Protein AF-A0A813DJD2-F1 (afdb_monomer_lite)

Organism: Polarella glacialis (NCBI:txid89957)

pLDDT: mean 85.57, std 18.19, range [40.5, 98.62]

Radius of gyration: 29.64 Å; chains: 1; bounding box: 72×68×75 Å

Sequence (249 aa):
MLRLSAMKIARQPGLRSLQPSVAGAMALRGLSTSASPMSQNVVRYPTLDEVRKMPTCFFELPSETLFLMAESGSYQACEERLIRDVMRVDGVEWPEANKVVHKMAAANDKMLGKTILPHKLGISTAVVSGIVSIPLIFHLPTVELFNRHFVTSDVPEPKDLETFWEIGAWSWNWMEPVLGTASFVLLTMQFTRNLMVSIDMQPWTSRMRSYRADQLAAKYPQYNRNILRDFVKTAPFAQRLGGTPEASS

Foldseek 3Di:
DDDDDPPPPPPPPDPPPPPPPPDDDDDPPDDPCPPDDPDPPDDDDDDPVNVVQDDPALLSDDLVVLVVVVVVVPPRSVLSVQLVVQCVPVVDDSVVSNVVSVVVVVVVVVVLVVVLVVLVVLLVCLQCCLVVLLCCQQPQVNVVVCCVPPPVDDDDDVVQNPHSVSSNVVSCVRPPHPVVSVVSSVVSVVSSVVSCVVSVPPPPVQVVLQVVLVVVCVVCVVDDSVVSSVCSNPDDPPVVVPPDPPPPD

Secondary structure (DSSP, 8-state):
---------------------S---------------------PPPPHHHHHTS--SGGGS-HHHHHHHHHTT-HHHHHHHHHHHHHHHH---HHHHHHHHHHHHHHHHHHHHHHHHHHHHHHHHHHHHHHHTTHHHH-HHHHHHHIIIII-PPPPPGGG-SSHHHHHHHHTTTSPPHHHHHHHHHHHHHHHHHHHHHTT---HHHHHHHHHHHHHHHH-TTS-HHHHHHHHHHS-SGGGTS-------

Structure (mmCIF, N/CA/C/O backbone):
data_AF-A0A813DJD2-F1
#
_entry.id   AF-A0A813DJD2-F1
#
loop_
_atom_site.group_PDB
_atom_site.id
_atom_site.type_symbol
_atom_site.label_atom_id
_atom_site.label_alt_id
_atom_site.label_comp_id
_atom_site.label_asym_id
_atom_site.label_entity_id
_atom_site.label_seq_id
_atom_site.pdbx_PDB_ins_code
_atom_site.Cartn_x
_atom_site.Cartn_y
_atom_site.Cartn_z
_atom_site.occupancy
_atom_site.B_iso_or_equiv
_atom_site.auth_seq_id
_atom_site.auth_comp_id
_atom_site.auth_asym_id
_atom_site.auth_atom_id
_atom_site.pdbx_PDB_model_num
ATOM 1 N N . MET A 1 1 ? -18.319 -30.583 -32.240 1.00 46.62 1 MET A N 1
ATOM 2 C CA . MET A 1 1 ? -19.173 -29.416 -31.921 1.00 46.62 1 MET A CA 1
ATOM 3 C C . MET A 1 1 ? -18.721 -28.818 -30.593 1.00 46.62 1 MET A C 1
ATOM 5 O O . MET A 1 1 ? -19.133 -29.288 -29.542 1.00 46.62 1 MET A O 1
ATOM 9 N N . LEU A 1 2 ? -17.813 -27.841 -30.635 1.00 42.06 2 LEU A N 1
ATOM 10 C CA . LEU A 1 2 ? -17.290 -27.139 -29.458 1.00 42.06 2 LEU A CA 1
ATOM 11 C C . LEU A 1 2 ? -18.199 -25.942 -29.149 1.00 42.06 2 LEU A C 1
ATOM 13 O O . LEU A 1 2 ? -18.267 -24.998 -29.933 1.00 42.06 2 LEU A O 1
ATOM 17 N N . ARG A 1 3 ? -18.928 -25.994 -28.028 1.00 47.50 3 ARG A N 1
ATOM 18 C CA . ARG A 1 3 ? -19.693 -24.851 -27.513 1.00 47.50 3 ARG A CA 1
ATOM 19 C C . ARG A 1 3 ? -18.719 -23.839 -26.910 1.00 47.50 3 ARG A C 1
ATOM 21 O O . ARG A 1 3 ? -18.225 -24.032 -25.803 1.00 47.50 3 ARG A O 1
ATOM 28 N N . LEU A 1 4 ? -18.465 -22.761 -27.647 1.00 45.41 4 LEU A N 1
ATOM 29 C CA . LEU A 1 4 ? -17.888 -21.522 -27.129 1.00 45.41 4 LEU A CA 1
ATOM 30 C C . LEU A 1 4 ? -18.829 -20.951 -26.057 1.00 45.41 4 LEU A C 1
ATOM 32 O O . LEU A 1 4 ? -19.855 -20.346 -26.363 1.00 45.41 4 LEU A O 1
ATOM 36 N N . SER A 1 5 ? -18.486 -21.181 -24.790 1.00 58.50 5 SER A N 1
ATOM 37 C CA . SER A 1 5 ? -19.101 -20.502 -23.652 1.00 58.50 5 SER A CA 1
ATOM 38 C C . SER A 1 5 ? -18.682 -19.036 -23.682 1.00 58.50 5 SER A C 1
ATOM 40 O O . SER A 1 5 ? -17.536 -18.696 -23.393 1.00 58.50 5 SER A O 1
ATOM 42 N N . ALA A 1 6 ? -19.622 -18.171 -24.058 1.00 54.19 6 ALA A N 1
ATOM 43 C CA . ALA A 1 6 ? -19.486 -16.727 -23.981 1.00 54.19 6 ALA A CA 1
ATOM 44 C C . ALA A 1 6 ? -19.322 -16.308 -22.511 1.00 54.19 6 ALA A C 1
ATOM 46 O O . ALA A 1 6 ? -20.290 -16.169 -21.761 1.00 54.19 6 ALA A O 1
ATOM 47 N N . MET A 1 7 ? -18.071 -16.132 -22.095 1.00 49.62 7 MET A N 1
ATOM 48 C CA . MET A 1 7 ? -17.706 -15.570 -20.806 1.00 49.62 7 MET A CA 1
ATOM 49 C C . MET A 1 7 ? -18.114 -14.092 -20.815 1.00 49.62 7 MET A C 1
ATOM 51 O O . MET A 1 7 ? -17.415 -13.233 -21.350 1.00 49.62 7 MET A O 1
ATOM 55 N N . LYS A 1 8 ? -19.305 -13.801 -20.276 1.00 49.34 8 LYS A N 1
ATOM 56 C CA . LYS A 1 8 ? -19.764 -12.440 -19.976 1.00 49.34 8 LYS A CA 1
ATOM 57 C C . LYS A 1 8 ? -18.753 -11.818 -19.013 1.00 49.34 8 LYS A C 1
ATOM 59 O O . LYS A 1 8 ? -18.795 -12.073 -17.812 1.00 49.34 8 LYS A O 1
ATOM 64 N N . ILE A 1 9 ? -17.844 -11.010 -19.551 1.00 47.28 9 ILE A N 1
ATOM 65 C CA . ILE A 1 9 ? -17.008 -10.100 -18.773 1.00 47.28 9 ILE A CA 1
ATOM 66 C C . ILE A 1 9 ? -17.974 -9.109 -18.125 1.00 47.28 9 ILE A C 1
ATOM 68 O O . ILE A 1 9 ? -18.441 -8.158 -18.755 1.00 47.28 9 ILE A O 1
ATOM 72 N N . ALA A 1 10 ? -18.343 -9.382 -16.876 1.00 45.53 10 ALA A N 1
ATOM 73 C CA . ALA A 1 10 ? -19.011 -8.415 -16.033 1.00 45.53 10 ALA A CA 1
ATOM 74 C C . ALA A 1 10 ? -18.061 -7.219 -15.911 1.00 45.53 10 ALA A C 1
ATOM 76 O O . ALA A 1 10 ? -17.024 -7.308 -15.256 1.00 45.53 10 ALA A O 1
ATOM 77 N N . ARG A 1 11 ? -18.389 -6.114 -16.593 1.00 43.28 11 ARG A N 1
ATOM 78 C CA . ARG A 1 11 ? -17.797 -4.807 -16.310 1.00 43.28 11 ARG A CA 1
ATOM 79 C C . ARG A 1 11 ? -17.993 -4.567 -14.820 1.00 43.28 11 ARG A C 1
ATOM 81 O O . ARG A 1 11 ? -19.113 -4.286 -14.400 1.00 43.28 11 ARG A O 1
ATOM 88 N N . GLN A 1 12 ? -16.929 -4.693 -14.032 1.00 40.75 12 GLN A N 1
ATOM 89 C CA . GLN A 1 12 ? -16.929 -4.113 -12.701 1.00 40.75 12 GLN A CA 1
ATOM 90 C C . GLN A 1 12 ? -17.146 -2.609 -12.900 1.00 40.75 12 GLN A C 1
ATOM 92 O O . GLN A 1 12 ? -16.344 -1.979 -13.599 1.00 40.75 12 GLN A O 1
ATOM 97 N N . PRO A 1 13 ? -18.252 -2.029 -12.399 1.00 48.16 13 PRO A N 1
ATOM 98 C CA . PRO A 1 13 ? -18.395 -0.586 -12.392 1.00 48.16 13 PRO A CA 1
ATOM 99 C C . PRO A 1 13 ? -17.189 -0.050 -11.633 1.00 48.16 13 PRO A C 1
ATOM 101 O O . PRO A 1 13 ? -16.921 -0.481 -10.512 1.00 48.16 13 PRO A O 1
ATOM 104 N N . GLY A 1 14 ? -16.413 0.801 -12.308 1.00 41.09 14 GLY A N 1
ATOM 105 C CA . GLY A 1 14 ? -15.183 1.344 -11.764 1.00 41.09 14 GLY A CA 1
ATOM 106 C C . GLY A 1 14 ? -15.409 1.806 -10.333 1.00 41.09 14 GLY A C 1
ATOM 107 O O . GLY A 1 14 ? -16.397 2.491 -10.053 1.00 41.09 14 GLY A O 1
ATOM 108 N N . LEU A 1 15 ? -14.483 1.414 -9.457 1.00 42.91 15 LEU A N 1
ATOM 109 C CA . LEU A 1 15 ? -14.208 2.068 -8.187 1.00 42.91 15 LEU A CA 1
ATOM 110 C C . LEU A 1 15 ? -13.960 3.549 -8.491 1.00 42.91 15 LEU A C 1
ATOM 112 O O . LEU A 1 15 ? -12.829 4.010 -8.628 1.00 42.91 15 LEU A O 1
ATOM 116 N N . ARG A 1 16 ? -15.053 4.299 -8.663 1.00 40.50 16 ARG A N 1
ATOM 117 C CA . ARG A 1 16 ? -15.077 5.733 -8.456 1.00 40.50 16 ARG A CA 1
ATOM 118 C C . ARG A 1 16 ? -14.509 5.883 -7.063 1.00 40.50 16 ARG A C 1
ATOM 120 O O . ARG A 1 16 ? -15.105 5.395 -6.106 1.00 40.50 16 ARG A O 1
ATOM 127 N N . SER A 1 17 ? -13.344 6.515 -6.977 1.00 46.12 17 SER A N 1
ATOM 128 C CA . SER A 1 17 ? -12.906 7.168 -5.757 1.00 46.12 17 SER A CA 1
ATOM 129 C C . SER A 1 17 ? -14.141 7.822 -5.152 1.00 46.12 17 SER A C 1
ATOM 131 O O . SER A 1 17 ? -14.707 8.733 -5.765 1.00 46.12 17 SER A O 1
ATOM 133 N N . LEU A 1 18 ? -14.609 7.285 -4.028 1.00 45.28 18 LEU A N 1
ATOM 134 C CA . LEU A 1 18 ? -15.674 7.869 -3.236 1.00 45.28 18 LEU A CA 1
ATOM 135 C C . LEU A 1 18 ? -15.121 9.191 -2.703 1.00 45.28 18 LEU A C 1
ATOM 137 O O . LEU A 1 18 ? -14.660 9.290 -1.573 1.00 45.28 18 LEU A O 1
ATOM 141 N N . GLN A 1 19 ? -15.128 10.220 -3.548 1.00 44.69 19 GLN A N 1
ATOM 142 C CA . GLN A 1 19 ? -15.446 11.534 -3.040 1.00 44.69 19 GLN A CA 1
ATOM 143 C C . GLN A 1 19 ? -16.849 11.385 -2.450 1.00 44.69 19 GLN A C 1
ATOM 145 O O . GLN A 1 19 ? -17.743 10.928 -3.173 1.00 44.69 19 GLN A O 1
ATOM 150 N N . PRO A 1 20 ? -17.056 11.675 -1.158 1.00 46.47 20 PRO A N 1
ATOM 151 C CA . PRO A 1 20 ? -18.396 11.704 -0.610 1.00 46.47 20 PRO A CA 1
ATOM 152 C C . PRO A 1 20 ? -19.167 12.790 -1.363 1.00 46.47 20 PRO A C 1
ATOM 154 O O . PRO A 1 20 ? -18.997 13.983 -1.129 1.00 46.47 20 PRO A O 1
ATOM 157 N N . SER A 1 21 ? -19.977 12.360 -2.332 1.00 42.62 21 SER A N 1
ATOM 158 C CA . SER A 1 21 ? -21.009 13.177 -2.947 1.00 42.62 21 SER A CA 1
ATOM 159 C C . SER A 1 21 ? -22.024 13.471 -1.858 1.00 42.62 21 SER A C 1
ATOM 161 O O . SER A 1 21 ? -22.845 12.632 -1.490 1.00 42.62 21 SER A O 1
ATOM 163 N N . VAL A 1 22 ? -21.917 14.678 -1.328 1.00 52.47 22 VAL A N 1
ATOM 164 C CA . VAL A 1 22 ? -22.829 15.293 -0.376 1.00 52.47 22 VAL A CA 1
ATOM 165 C C . VAL A 1 22 ? -24.159 15.562 -1.089 1.00 52.47 22 VAL A C 1
ATOM 167 O O . VAL A 1 22 ? -24.393 16.675 -1.531 1.00 52.47 22 VAL A O 1
ATOM 170 N N . ALA A 1 23 ? -24.999 14.545 -1.296 1.00 51.00 23 ALA A N 1
ATOM 171 C CA . ALA A 1 23 ? -26.406 14.710 -1.691 1.00 51.00 23 ALA A CA 1
ATOM 172 C C . ALA A 1 23 ? -27.113 13.347 -1.740 1.00 51.00 23 ALA A C 1
ATOM 174 O O . ALA A 1 23 ? -27.301 12.755 -2.799 1.00 51.00 23 ALA A O 1
ATOM 175 N N . GLY A 1 24 ? -27.504 12.841 -0.575 1.00 41.19 24 GLY A N 1
ATOM 176 C CA . GLY A 1 24 ? -28.358 11.666 -0.447 1.00 41.19 24 GLY A CA 1
ATOM 177 C C . GLY A 1 24 ? -29.326 11.893 0.697 1.00 41.19 24 GLY A C 1
ATOM 178 O O . GLY A 1 24 ? -29.050 11.511 1.827 1.00 41.19 24 GLY A O 1
ATOM 179 N N . ALA A 1 25 ? -30.425 12.584 0.402 1.00 51.56 25 ALA A N 1
ATOM 180 C CA . ALA A 1 25 ? -31.526 12.824 1.321 1.00 51.56 25 ALA A CA 1
ATOM 181 C C . ALA A 1 25 ? -32.166 11.486 1.729 1.00 51.56 25 ALA A C 1
ATOM 183 O O . ALA A 1 25 ? -33.052 10.977 1.045 1.00 51.56 25 ALA A O 1
ATOM 184 N N . MET A 1 26 ? -31.704 10.904 2.836 1.00 47.34 26 MET A N 1
ATOM 185 C CA . MET A 1 26 ? -32.426 9.848 3.535 1.00 47.34 26 MET A CA 1
ATOM 186 C C . MET A 1 26 ? -33.219 10.452 4.686 1.00 47.34 26 MET A C 1
ATOM 188 O O . MET A 1 26 ? -32.701 11.180 5.530 1.00 47.34 26 MET A O 1
ATOM 192 N N . ALA A 1 27 ? -34.515 10.161 4.655 1.00 48.38 27 ALA A N 1
ATOM 193 C CA . ALA A 1 27 ? -35.518 10.611 5.593 1.00 48.38 27 ALA A CA 1
ATOM 194 C C . ALA A 1 27 ? -35.160 10.206 7.033 1.00 48.38 27 ALA A C 1
ATOM 196 O O . ALA A 1 27 ? -35.333 9.055 7.434 1.00 48.38 27 ALA A O 1
ATOM 197 N N . LEU A 1 28 ? -34.705 11.188 7.813 1.00 47.09 28 LEU A N 1
ATOM 198 C CA . LEU A 1 28 ? -34.648 11.147 9.271 1.00 47.09 28 LEU A CA 1
ATOM 199 C C . LEU A 1 28 ? -36.075 11.040 9.813 1.00 47.09 28 LEU A C 1
ATOM 201 O O . LEU A 1 28 ? -36.782 12.029 10.015 1.00 47.09 28 LEU A O 1
ATOM 205 N N . ARG A 1 29 ? -36.521 9.804 10.012 1.00 48.81 29 ARG A N 1
ATOM 206 C CA . ARG A 1 29 ? -37.797 9.493 10.644 1.00 48.81 29 ARG A CA 1
ATOM 207 C C . ARG A 1 29 ? -37.628 9.640 12.159 1.00 48.81 29 ARG A C 1
ATOM 209 O O . ARG A 1 29 ? -37.151 8.730 12.821 1.00 48.81 29 ARG A O 1
ATOM 216 N N . GLY A 1 30 ? -38.043 10.792 12.685 1.00 43.84 30 GLY A N 1
ATOM 217 C CA . GLY A 1 30 ? -38.514 10.927 14.066 1.00 43.84 30 GLY A CA 1
ATOM 218 C C . GLY A 1 30 ? -37.460 11.093 15.162 1.00 43.84 30 GLY A C 1
ATOM 219 O O . GLY A 1 30 ? -37.533 10.399 16.170 1.00 43.84 30 GLY A O 1
ATOM 220 N N . LEU A 1 31 ? -36.546 12.058 15.033 1.00 53.28 31 LEU A N 1
ATOM 221 C CA . LEU A 1 31 ? -35.975 12.689 16.226 1.00 53.28 31 LEU A CA 1
ATOM 222 C C . LEU A 1 31 ? -36.917 13.815 16.647 1.00 53.28 31 LEU A C 1
ATOM 224 O O . LEU A 1 31 ? -37.119 14.780 15.913 1.00 53.28 31 LEU A O 1
ATOM 228 N N . SER A 1 32 ? -37.538 13.631 17.810 1.00 46.38 32 SER A N 1
ATOM 229 C CA . SER A 1 32 ? -38.393 14.608 18.474 1.00 46.38 32 SER A CA 1
ATOM 230 C C . SER A 1 32 ? -37.665 15.951 18.567 1.00 46.38 32 SER A C 1
ATOM 232 O O . SER A 1 32 ? -36.728 16.114 19.348 1.00 46.38 32 SER A O 1
ATOM 234 N N . THR A 1 33 ? -38.065 16.912 17.736 1.00 46.97 33 THR A N 1
ATOM 235 C CA . THR A 1 33 ? -37.605 18.296 17.810 1.00 46.97 33 THR A CA 1
ATOM 236 C C . THR A 1 33 ? -38.258 18.946 19.023 1.00 46.97 33 THR A C 1
ATOM 238 O O . THR A 1 33 ? -39.242 19.675 18.895 1.00 46.97 33 THR A O 1
ATOM 241 N N . SER A 1 34 ? -37.721 18.694 20.219 1.00 57.06 34 SER A N 1
ATOM 242 C CA . SER A 1 34 ? -37.865 19.669 21.293 1.00 57.06 34 SER A CA 1
ATOM 243 C C . SER A 1 34 ? -37.152 20.922 20.803 1.00 57.06 34 SER A C 1
ATOM 245 O O . SER A 1 34 ? -35.927 20.925 20.673 1.00 57.06 34 SER A O 1
ATOM 247 N N . ALA A 1 35 ? -37.921 21.943 20.433 1.00 51.66 35 ALA A N 1
ATOM 248 C CA . ALA A 1 35 ? -37.402 23.236 20.026 1.00 51.66 35 ALA A CA 1
ATOM 249 C C . ALA A 1 35 ? -36.640 23.853 21.208 1.00 51.66 35 ALA A C 1
ATOM 251 O O . ALA A 1 35 ? -37.210 24.570 22.028 1.00 51.66 35 ALA A O 1
ATOM 252 N N . SER A 1 36 ? -35.354 23.519 21.334 1.00 62.50 36 SER A N 1
ATOM 253 C CA . SER A 1 36 ? -34.463 24.210 22.251 1.00 62.50 36 SER A CA 1
ATOM 254 C C . SER A 1 36 ? -34.345 25.654 21.763 1.00 62.50 36 SER A C 1
ATOM 256 O O . SER A 1 36 ? -34.055 25.869 20.581 1.00 62.50 36 SER A O 1
ATOM 258 N N . PRO A 1 37 ? -34.600 26.644 22.635 1.00 66.75 37 PRO A N 1
ATOM 259 C CA . PRO A 1 37 ? -34.456 28.050 22.284 1.00 66.75 37 PRO A CA 1
ATOM 260 C C . PRO A 1 37 ? -33.040 28.281 21.760 1.00 66.75 37 PRO A C 1
ATOM 262 O O . PRO A 1 37 ? -32.100 27.676 22.276 1.00 66.75 37 PRO A O 1
ATOM 265 N N . MET A 1 38 ? -32.915 29.118 20.723 1.00 57.75 38 MET A N 1
ATOM 266 C CA . MET A 1 38 ? -31.659 29.477 20.059 1.00 57.75 38 MET A CA 1
ATOM 267 C C . MET A 1 38 ? -30.630 29.969 21.083 1.00 57.75 38 MET A C 1
ATOM 269 O O . MET A 1 38 ? -30.536 31.155 21.393 1.00 57.75 38 MET A O 1
ATOM 273 N N . SER A 1 39 ? -29.892 29.018 21.649 1.00 62.34 39 SER A N 1
ATOM 274 C CA . SER A 1 39 ? -28.795 29.251 22.565 1.00 62.34 39 SER A CA 1
ATOM 275 C C . SER A 1 39 ? -27.723 29.976 21.769 1.00 62.34 39 SER A C 1
ATOM 277 O O . SER A 1 39 ? -27.301 29.510 20.710 1.00 62.34 39 SER A O 1
ATOM 279 N N . GLN A 1 40 ? -27.350 31.162 22.246 1.00 67.06 40 GLN A N 1
ATOM 280 C CA . GLN A 1 40 ? -26.212 31.913 21.734 1.00 67.06 40 GLN A CA 1
ATOM 281 C C . GLN A 1 40 ? -25.027 30.950 21.578 1.00 67.06 40 GLN A C 1
ATOM 283 O O . GLN A 1 40 ? -24.778 30.153 22.480 1.00 67.06 40 GLN A O 1
ATOM 288 N N . ASN A 1 41 ? -24.331 31.009 20.436 1.00 76.25 41 ASN A N 1
ATOM 289 C CA . ASN A 1 41 ? -23.144 30.201 20.124 1.00 76.25 41 ASN A CA 1
ATOM 290 C C . ASN A 1 41 ? -21.990 30.533 21.093 1.00 76.25 41 ASN A C 1
ATOM 292 O O . ASN A 1 41 ? -21.000 31.161 20.725 1.00 76.25 41 ASN A O 1
ATOM 296 N N . VAL A 1 42 ? -22.123 30.149 22.360 1.00 85.12 42 VAL A N 1
ATOM 297 C CA . VAL A 1 42 ? -21.047 30.190 23.340 1.00 85.12 42 VAL A CA 1
ATOM 298 C C . VAL A 1 42 ? -20.169 28.983 23.048 1.00 85.12 42 VAL A C 1
ATOM 300 O O . VAL A 1 42 ? -20.613 27.839 23.145 1.00 85.12 42 VAL A O 1
ATOM 303 N N . VAL A 1 43 ? -18.921 29.241 22.660 1.00 89.44 43 VAL A N 1
ATOM 304 C CA . VAL A 1 43 ? -17.914 28.196 22.461 1.00 89.44 43 VAL A CA 1
ATOM 305 C C . VAL A 1 43 ? -17.719 27.468 23.791 1.00 89.44 43 VAL A C 1
ATOM 307 O O . VAL A 1 43 ? -17.141 28.013 24.730 1.00 89.44 43 VAL A O 1
ATOM 310 N N . ARG A 1 44 ? -18.233 26.240 23.888 1.00 89.50 44 ARG A N 1
ATOM 311 C CA . ARG A 1 44 ? -18.062 25.378 25.059 1.00 89.50 44 ARG A CA 1
ATOM 312 C C . ARG A 1 44 ? -16.856 24.475 24.844 1.00 89.50 44 ARG A C 1
ATOM 314 O O . ARG A 1 44 ? -16.845 23.662 23.923 1.00 89.50 44 ARG A O 1
ATOM 321 N N . TYR A 1 45 ? -15.869 24.592 25.723 1.00 94.12 45 TYR A N 1
ATOM 322 C CA . TYR A 1 45 ? -14.756 23.649 25.782 1.00 94.12 45 TYR A CA 1
ATOM 323 C C . TYR A 1 45 ? -15.160 22.398 26.583 1.00 94.12 45 TYR A C 1
ATOM 325 O O . TYR A 1 45 ? -15.919 22.529 27.550 1.00 94.12 45 TYR A O 1
ATOM 333 N N . PRO A 1 46 ? -14.675 21.197 26.211 1.00 95.69 46 PRO A N 1
ATOM 334 C CA . PRO A 1 46 ? -14.930 19.976 26.972 1.00 95.69 46 PRO A CA 1
ATOM 335 C C . PRO A 1 46 ? -14.423 20.089 28.413 1.00 95.69 46 PRO A C 1
ATOM 337 O O . PRO A 1 46 ? -13.313 20.570 28.652 1.00 95.69 46 PRO A O 1
ATOM 340 N N . THR A 1 47 ? -15.217 19.625 29.376 1.00 96.38 47 THR A N 1
ATOM 341 C CA . THR A 1 47 ? -14.801 19.592 30.789 1.00 96.38 47 THR A CA 1
ATOM 342 C C . THR A 1 47 ? -13.941 18.358 31.086 1.00 96.38 47 THR A C 1
ATOM 344 O O . THR A 1 47 ? -14.021 17.346 30.390 1.00 96.38 47 THR A O 1
ATOM 347 N N . LEU A 1 48 ? -13.112 18.395 32.139 1.00 96.75 48 LEU A N 1
ATOM 348 C CA . LEU A 1 48 ? -12.251 17.253 32.496 1.00 96.75 48 LEU A CA 1
ATOM 349 C C . LEU A 1 48 ? -13.049 15.979 32.811 1.00 96.75 48 LEU A C 1
ATOM 351 O O . LEU A 1 48 ? -12.604 14.879 32.486 1.00 96.75 48 LEU A O 1
ATOM 355 N N . ASP A 1 49 ? -14.229 16.119 33.409 1.00 96.94 49 ASP A N 1
ATOM 356 C CA . ASP A 1 49 ? -15.082 14.978 33.742 1.00 96.94 49 ASP A CA 1
ATOM 357 C C . ASP A 1 49 ? -15.747 14.364 32.504 1.00 96.94 49 ASP A C 1
ATOM 359 O O . ASP A 1 49 ? -15.943 13.150 32.458 1.00 96.94 49 ASP A O 1
ATOM 363 N N . GLU A 1 50 ? -16.043 15.167 31.478 1.00 95.06 50 GLU A N 1
ATOM 364 C CA . GLU A 1 50 ? -16.456 14.664 30.162 1.00 95.06 50 GLU A CA 1
ATOM 365 C C . GLU A 1 50 ? -15.308 13.910 29.486 1.00 95.06 50 GLU A C 1
ATOM 367 O O . GLU A 1 50 ? -15.503 12.797 29.003 1.00 95.06 50 GLU A O 1
ATOM 372 N N . VAL A 1 51 ? -14.095 14.475 29.513 1.00 95.44 51 VAL A N 1
ATOM 373 C CA . VAL A 1 51 ? -12.904 13.868 28.900 1.00 95.44 51 VAL A CA 1
ATOM 374 C C . VAL A 1 51 ? -12.568 12.519 29.529 1.00 95.44 51 VAL A C 1
ATOM 376 O O . VAL A 1 51 ? -12.241 11.578 28.813 1.00 95.44 51 VAL A O 1
ATOM 379 N N . ARG A 1 52 ? -12.708 12.385 30.851 1.00 94.75 52 ARG A N 1
ATOM 380 C CA . ARG A 1 52 ? -12.495 11.113 31.567 1.00 94.75 52 ARG A CA 1
ATOM 381 C C . ARG A 1 52 ? -13.489 10.019 31.187 1.00 94.75 52 ARG A C 1
ATOM 383 O O . ARG A 1 52 ? -13.170 8.847 31.343 1.00 94.75 52 ARG A O 1
ATOM 390 N N . LYS A 1 53 ? -14.682 10.392 30.723 1.00 95.38 53 LYS A N 1
ATOM 391 C CA . LYS A 1 53 ? -15.722 9.458 30.272 1.00 95.38 53 LYS A CA 1
ATOM 392 C C . LYS A 1 53 ? -15.618 9.138 28.783 1.00 95.38 53 LYS A C 1
ATOM 394 O O . LYS A 1 53 ? -16.405 8.329 28.297 1.00 95.38 53 LYS A O 1
ATOM 399 N N . MET A 1 54 ? -14.705 9.780 28.049 1.00 94.75 54 MET A N 1
ATOM 400 C CA . MET A 1 54 ? -14.569 9.517 26.624 1.00 94.75 54 MET A CA 1
ATOM 401 C C . MET A 1 54 ? -14.028 8.102 26.392 1.00 94.75 54 MET A C 1
ATOM 403 O O . MET A 1 54 ? -13.008 7.739 26.982 1.00 94.75 54 MET A O 1
ATOM 407 N N . PRO A 1 55 ? -14.681 7.318 25.519 1.00 96.00 55 PRO A N 1
ATOM 408 C CA . PRO A 1 55 ? -14.234 5.978 25.191 1.00 96.00 55 PRO A CA 1
ATOM 409 C C . PRO A 1 55 ? -12.873 6.050 24.502 1.00 96.00 55 PRO A C 1
ATOM 411 O O . PRO A 1 55 ? -12.655 6.841 23.581 1.00 96.00 55 PRO A O 1
ATOM 414 N N . THR A 1 56 ? -11.951 5.214 24.957 1.00 92.88 56 THR A N 1
ATOM 415 C CA . THR A 1 56 ? -10.591 5.118 24.412 1.00 92.88 56 THR A CA 1
ATOM 416 C C . THR A 1 56 ? -10.418 3.907 23.504 1.00 92.88 56 THR A C 1
ATOM 418 O O . THR A 1 56 ? -9.494 3.880 22.686 1.00 92.88 56 THR A O 1
ATOM 421 N N . CYS A 1 57 ? -11.314 2.924 23.629 1.00 94.12 57 CYS A N 1
ATOM 422 C CA . CYS A 1 57 ? -11.301 1.680 22.873 1.00 94.12 57 CYS A CA 1
ATOM 423 C C . CYS A 1 57 ? -12.654 1.410 22.198 1.00 94.12 57 CYS A C 1
ATOM 425 O O . CYS A 1 57 ? -13.704 1.833 22.674 1.00 94.12 57 CYS A O 1
ATOM 427 N N . PHE A 1 58 ? -12.640 0.649 21.099 1.00 95.75 58 PHE A N 1
ATOM 428 C CA . PHE A 1 58 ? -13.852 0.354 20.323 1.00 95.75 58 PHE A CA 1
ATOM 429 C C . PHE A 1 58 ? -14.881 -0.480 21.092 1.00 95.75 58 PHE A C 1
ATOM 431 O O . PHE A 1 58 ? -16.078 -0.255 20.934 1.00 95.75 58 PHE A O 1
ATOM 438 N N . PHE A 1 59 ? -14.442 -1.385 21.969 1.00 96.56 59 PHE A N 1
ATOM 439 C CA . PHE A 1 59 ? -15.352 -2.198 22.779 1.00 96.56 59 PHE A CA 1
ATOM 440 C C . PHE A 1 59 ? -16.157 -1.371 23.799 1.00 96.56 59 PHE A C 1
ATOM 442 O O . PHE A 1 59 ? -17.221 -1.811 24.226 1.00 96.56 59 PHE A O 1
ATOM 449 N N . GLU A 1 60 ? -15.705 -0.160 24.149 1.00 96.75 60 GLU A N 1
ATOM 450 C CA . GLU A 1 60 ? -16.403 0.765 25.059 1.00 96.75 60 GLU A CA 1
ATOM 451 C C . GLU A 1 60 ? -17.511 1.560 24.345 1.00 96.75 60 GLU A C 1
ATOM 453 O O . GLU A 1 60 ? -18.363 2.168 24.993 1.00 96.75 60 GLU A O 1
ATOM 458 N N . LEU A 1 61 ? -17.512 1.578 23.006 1.00 97.06 61 LEU A N 1
ATOM 459 C CA . LEU A 1 61 ? -18.456 2.371 22.223 1.00 97.06 61 LEU A CA 1
ATOM 460 C C . LEU A 1 61 ? -19.866 1.752 22.229 1.00 97.06 61 LEU A C 1
ATOM 462 O O . LEU A 1 61 ? -20.021 0.525 22.148 1.00 97.06 61 LEU A O 1
ATOM 466 N N . PRO A 1 62 ? -20.929 2.576 22.246 1.00 97.38 62 PRO A N 1
ATOM 467 C CA . PRO A 1 62 ? -22.285 2.078 22.069 1.00 97.38 62 PRO A CA 1
ATOM 468 C C . PRO A 1 62 ? -22.473 1.536 20.644 1.00 97.38 62 PRO A C 1
ATOM 470 O O . PRO A 1 62 ? -21.814 1.969 19.694 1.00 97.38 62 PRO A O 1
ATOM 473 N N . SER A 1 63 ? -23.392 0.581 20.485 1.00 96.94 63 SER A N 1
ATOM 474 C CA . SER A 1 63 ? -23.610 -0.119 19.209 1.00 96.94 63 SER A CA 1
ATOM 475 C C . SER A 1 63 ? -23.987 0.816 18.055 1.00 96.94 63 SER A C 1
ATOM 477 O O . SER A 1 63 ? -23.584 0.567 16.923 1.00 96.94 63 SER A O 1
ATOM 479 N N . GLU A 1 64 ? -24.708 1.904 18.337 1.00 97.06 64 GLU A N 1
ATOM 480 C CA . GLU A 1 64 ? -25.066 2.920 17.341 1.00 97.06 64 GLU A CA 1
ATOM 481 C C . GLU A 1 64 ? -23.826 3.639 16.788 1.00 97.06 64 GLU A C 1
ATOM 483 O O . GLU A 1 64 ? -23.633 3.704 15.576 1.00 97.06 64 GLU A O 1
ATOM 488 N N . THR A 1 65 ? -22.916 4.090 17.656 1.00 96.69 65 THR A N 1
ATOM 489 C CA . THR A 1 65 ? -21.670 4.741 17.222 1.00 96.69 65 THR A CA 1
ATOM 490 C C . THR A 1 65 ? -20.778 3.785 16.436 1.00 96.69 65 THR A C 1
ATOM 492 O O . THR A 1 65 ? -20.220 4.172 15.411 1.00 96.69 65 THR A O 1
ATOM 495 N N . LEU A 1 66 ? -20.668 2.523 16.863 1.00 97.31 66 LEU A N 1
ATOM 496 C CA . LEU A 1 66 ? -19.927 1.509 16.106 1.00 97.31 66 LEU A CA 1
ATOM 497 C C . LEU A 1 66 ? -20.526 1.262 14.725 1.00 97.31 66 LEU A C 1
ATOM 499 O O . LEU A 1 66 ? -19.785 1.066 13.766 1.00 97.31 66 LEU A O 1
ATOM 503 N N . PHE A 1 67 ? -21.854 1.268 14.615 1.00 97.56 67 PHE A N 1
ATOM 504 C CA . PHE A 1 67 ? -22.537 1.142 13.336 1.00 97.56 67 PHE A CA 1
ATOM 505 C C . PHE A 1 67 ? -22.162 2.296 12.401 1.00 97.56 67 PHE A C 1
ATOM 507 O O . PHE A 1 67 ? -21.682 2.033 11.300 1.00 97.56 67 PHE A O 1
ATOM 514 N N . LEU A 1 68 ? -22.254 3.541 12.875 1.00 96.88 68 LEU A N 1
ATOM 515 C CA . LEU A 1 68 ? -21.876 4.734 12.108 1.00 96.88 68 LEU A CA 1
ATOM 516 C C . LEU A 1 68 ? -20.390 4.732 11.705 1.00 96.88 68 LEU A C 1
ATOM 518 O O . LEU A 1 68 ? -20.044 5.073 10.576 1.00 96.88 68 LEU A O 1
ATOM 522 N N . MET A 1 69 ? -19.491 4.317 12.603 1.00 95.94 69 MET A N 1
ATOM 523 C CA . MET A 1 69 ? -18.056 4.210 12.300 1.00 95.94 69 MET A CA 1
ATOM 524 C C . MET A 1 69 ? -17.735 3.071 11.324 1.00 95.94 69 MET A C 1
ATOM 526 O O . MET A 1 69 ? -16.803 3.171 10.530 1.00 95.94 69 MET A O 1
ATOM 530 N N . ALA A 1 70 ? -18.486 1.976 11.377 1.00 96.44 70 ALA A N 1
ATOM 531 C CA . ALA A 1 70 ? -18.360 0.894 10.411 1.00 96.44 70 ALA A CA 1
ATOM 532 C C . ALA A 1 70 ? -18.871 1.328 9.027 1.00 96.44 70 ALA A C 1
ATOM 534 O O . ALA A 1 70 ? -18.233 1.021 8.023 1.00 96.44 70 ALA A O 1
ATOM 535 N N . GLU A 1 71 ? -19.963 2.100 8.963 1.00 96.00 71 GLU A N 1
ATOM 536 C CA . GLU A 1 71 ? -20.447 2.704 7.712 1.00 96.00 71 GLU A CA 1
ATOM 537 C C . GLU A 1 71 ? -19.445 3.695 7.108 1.00 96.00 71 GLU A C 1
ATOM 539 O O . GLU A 1 71 ? -19.328 3.777 5.887 1.00 96.00 71 GLU A O 1
ATOM 544 N N . SER A 1 72 ? -18.662 4.396 7.935 1.00 95.31 72 SER A N 1
ATOM 545 C CA . SER A 1 72 ? -17.569 5.254 7.458 1.00 95.31 72 SER A CA 1
ATOM 546 C C . SER A 1 72 ? -16.302 4.489 7.047 1.00 95.31 72 SER A C 1
ATOM 548 O O . SER A 1 72 ? -15.330 5.104 6.605 1.00 95.31 72 SER A O 1
ATOM 550 N N . GLY A 1 73 ? -16.307 3.155 7.143 1.00 93.38 73 GLY A N 1
ATOM 551 C CA . GLY A 1 73 ? -15.214 2.289 6.701 1.00 93.38 73 GLY A CA 1
ATOM 552 C C . GLY A 1 73 ? -14.125 2.040 7.746 1.00 93.38 73 GLY A C 1
ATOM 553 O O . GLY A 1 73 ? -13.038 1.581 7.391 1.00 93.38 73 GLY A O 1
ATOM 554 N N . SER A 1 74 ? -14.372 2.319 9.031 1.00 94.44 74 SER A N 1
ATOM 555 C CA . SER A 1 74 ? -13.417 1.980 10.092 1.00 94.44 74 SER A CA 1
ATOM 556 C C . SER A 1 74 ? -13.348 0.466 10.308 1.00 94.44 74 SER A C 1
ATOM 558 O O . SER A 1 74 ? -14.266 -0.139 10.865 1.00 94.44 74 SER A O 1
ATOM 560 N N . TYR A 1 75 ? -12.226 -0.144 9.916 1.00 95.00 75 TYR A N 1
ATOM 561 C CA . TYR A 1 75 ? -11.992 -1.585 10.068 1.00 95.00 75 TYR A CA 1
ATOM 562 C C . TYR A 1 75 ? -12.166 -2.062 11.519 1.00 95.00 75 TYR A C 1
ATOM 564 O O . TYR A 1 75 ? -12.819 -3.072 11.755 1.00 95.00 75 TYR A O 1
ATOM 572 N N . GLN A 1 76 ? -11.653 -1.304 12.493 1.00 95.88 76 GLN A N 1
ATOM 573 C CA . GLN A 1 76 ? -11.738 -1.659 13.916 1.00 95.88 76 GLN A CA 1
ATOM 574 C C . GLN A 1 76 ? -13.182 -1.647 14.438 1.00 95.88 76 GLN A C 1
ATOM 576 O O . GLN A 1 76 ? -13.546 -2.468 15.276 1.00 95.88 76 GLN A O 1
ATOM 581 N N . ALA A 1 77 ? -14.033 -0.761 13.910 1.00 96.94 77 ALA A N 1
ATOM 582 C CA . ALA A 1 77 ? -15.454 -0.759 14.245 1.00 96.94 77 ALA A CA 1
ATOM 583 C C . ALA A 1 77 ? -16.189 -1.951 13.612 1.00 96.94 77 ALA A C 1
ATOM 585 O O . ALA A 1 77 ? -17.039 -2.561 14.260 1.00 96.94 77 ALA A O 1
ATOM 586 N N . CYS A 1 78 ? -15.854 -2.312 12.367 1.00 97.56 78 CYS A N 1
ATOM 587 C CA . CYS A 1 78 ? -16.381 -3.515 11.716 1.00 97.56 78 CYS A CA 1
ATOM 588 C C . CYS A 1 78 ? -15.983 -4.794 12.468 1.00 97.56 78 CYS A C 1
ATOM 590 O O . CYS A 1 78 ? -16.824 -5.669 12.662 1.00 97.56 78 CYS A O 1
ATOM 592 N N . GLU A 1 79 ? -14.729 -4.881 12.914 1.00 97.88 79 GLU A N 1
ATOM 593 C CA . GLU A 1 79 ? -14.208 -5.996 13.708 1.00 97.88 79 GLU A CA 1
ATOM 594 C C . GLU A 1 79 ? -14.955 -6.127 15.041 1.00 97.88 79 GLU A C 1
ATOM 596 O O . GLU A 1 79 ? -15.499 -7.190 15.327 1.00 97.88 79 GLU A O 1
ATOM 601 N N . GLU A 1 80 ? -15.098 -5.043 15.809 1.00 98.38 80 GLU A N 1
ATOM 602 C CA . GLU A 1 80 ? -15.848 -5.063 17.075 1.00 98.38 80 GLU A CA 1
ATOM 603 C C . GLU A 1 80 ? -17.330 -5.422 16.874 1.00 98.38 80 GLU A C 1
ATOM 605 O O . GLU A 1 80 ? -17.908 -6.175 17.658 1.00 98.38 80 GLU A O 1
ATOM 610 N N . ARG A 1 81 ? -17.964 -4.949 15.792 1.00 98.19 81 ARG A N 1
ATOM 611 C CA . ARG A 1 81 ? -19.332 -5.369 15.446 1.00 98.19 81 ARG A CA 1
ATOM 612 C C . ARG A 1 81 ? -19.423 -6.869 15.180 1.00 98.19 81 ARG A C 1
ATOM 614 O O . ARG A 1 81 ? -20.389 -7.487 15.620 1.00 98.19 81 ARG A O 1
ATOM 621 N N . LEU A 1 82 ? -18.441 -7.442 14.483 1.00 98.38 82 LEU A N 1
ATOM 622 C CA . LEU A 1 82 ? -18.374 -8.882 14.239 1.00 98.38 82 LEU A CA 1
ATOM 623 C C . LEU A 1 82 ? -18.171 -9.655 15.549 1.00 98.38 82 LEU A C 1
ATOM 625 O O . LEU A 1 82 ? -18.829 -10.669 15.754 1.00 98.38 82 LEU A O 1
ATOM 629 N N . ILE A 1 83 ? -17.341 -9.148 16.467 1.00 98.62 83 ILE A N 1
ATOM 630 C CA . ILE A 1 83 ? -17.162 -9.737 17.805 1.00 98.62 83 ILE A CA 1
ATOM 631 C C . ILE A 1 83 ? -18.499 -9.773 18.555 1.00 98.62 83 ILE A C 1
ATOM 633 O O . ILE A 1 83 ? -18.889 -10.825 19.059 1.00 98.62 83 ILE A O 1
ATOM 637 N N . ARG A 1 84 ? -19.246 -8.662 18.583 1.00 98.44 84 ARG A N 1
ATOM 638 C CA . ARG A 1 84 ? -20.567 -8.601 19.238 1.00 98.44 84 ARG A CA 1
ATOM 639 C C . ARG A 1 84 ? -21.595 -9.529 18.596 1.00 98.44 84 ARG A C 1
ATOM 641 O O . ARG A 1 84 ? -22.447 -10.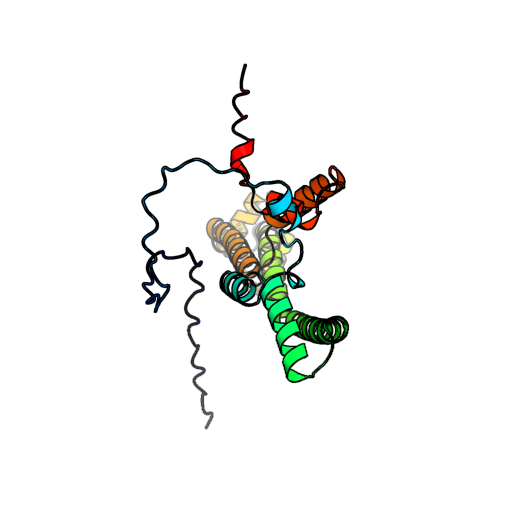066 19.301 1.00 98.44 84 ARG A O 1
ATOM 648 N N . ASP A 1 85 ? -21.523 -9.731 17.282 1.00 98.50 85 ASP A N 1
ATOM 649 C CA . ASP A 1 85 ? -22.395 -10.682 16.596 1.00 98.50 85 ASP A CA 1
ATOM 650 C C . ASP A 1 85 ? -22.069 -12.133 16.976 1.00 98.50 85 ASP A C 1
ATOM 652 O O . ASP A 1 85 ? -22.979 -12.891 17.298 1.00 98.50 85 ASP A O 1
ATOM 656 N N . VAL A 1 86 ? -20.783 -12.488 17.063 1.00 98.56 86 VAL A N 1
ATOM 657 C CA . VAL A 1 86 ? -20.333 -13.794 17.576 1.00 98.56 86 VAL A CA 1
ATOM 658 C C . VAL A 1 86 ? -20.799 -14.007 19.018 1.00 98.56 86 VAL A C 1
ATOM 660 O O . VAL A 1 86 ? -21.360 -15.053 19.320 1.00 98.56 86 VAL A O 1
ATOM 663 N N . MET A 1 87 ? -20.667 -13.009 19.902 1.00 98.50 87 MET A N 1
ATOM 664 C CA . MET A 1 87 ? -21.189 -13.096 21.278 1.00 98.50 87 MET A CA 1
ATOM 665 C C . MET A 1 87 ? -22.700 -13.367 21.304 1.00 98.50 87 MET A C 1
ATOM 667 O O . MET A 1 87 ? -23.172 -14.175 22.100 1.00 98.50 87 MET A O 1
ATOM 671 N N . ARG A 1 88 ? -23.468 -12.703 20.430 1.00 98.44 88 ARG A N 1
ATOM 672 C CA . ARG A 1 88 ? -24.927 -12.860 20.326 1.00 98.44 88 ARG A CA 1
ATOM 673 C C . ARG A 1 88 ? -25.333 -14.242 19.813 1.00 98.44 88 ARG A C 1
ATOM 675 O O . ARG A 1 88 ? -26.326 -14.781 20.290 1.00 98.44 88 ARG A O 1
ATOM 682 N N . VAL A 1 89 ? -24.621 -14.765 18.816 1.00 98.62 89 VAL A N 1
ATOM 683 C CA . VAL A 1 89 ? -24.942 -16.042 18.160 1.00 98.62 89 VAL A CA 1
ATOM 684 C C . VAL A 1 89 ? -24.462 -17.233 18.990 1.00 98.62 89 VAL A C 1
ATOM 686 O O . VAL A 1 89 ? -25.227 -18.174 19.182 1.00 98.62 89 VAL A O 1
ATOM 689 N N . ASP A 1 90 ? -23.242 -17.168 19.523 1.00 98.38 90 ASP A N 1
ATOM 690 C CA . ASP A 1 90 ? -22.597 -18.288 20.217 1.00 98.38 90 ASP A CA 1
ATOM 691 C C . ASP A 1 90 ? -22.801 -18.247 21.742 1.00 98.38 90 ASP A C 1
ATOM 693 O O . ASP A 1 90 ? -22.534 -19.232 22.427 1.00 98.38 90 ASP A O 1
ATOM 697 N N . GLY A 1 91 ? -23.276 -17.124 22.296 1.00 98.12 91 GLY A N 1
ATOM 698 C CA . GLY A 1 91 ? -23.523 -16.972 23.734 1.00 98.12 91 GLY A CA 1
ATOM 699 C C . GLY A 1 91 ? -22.251 -16.947 24.589 1.00 98.12 91 GLY A C 1
ATOM 700 O O . GLY A 1 91 ? -22.294 -17.331 25.756 1.00 98.12 91 GLY A O 1
ATOM 701 N N . VAL A 1 92 ? -21.123 -16.526 24.013 1.00 98.62 92 VAL A N 1
ATOM 702 C CA . VAL A 1 92 ? -19.803 -16.501 24.667 1.00 98.62 92 VAL A CA 1
ATOM 703 C C . VAL A 1 92 ? -19.402 -15.095 25.118 1.00 98.62 92 VAL A C 1
ATOM 705 O O . VAL A 1 92 ? -19.884 -14.089 24.591 1.00 98.62 92 VAL A O 1
ATOM 708 N N . GLU A 1 93 ? -18.478 -15.009 26.077 1.00 98.31 93 GLU A N 1
ATOM 709 C CA . GLU A 1 93 ? -17.926 -13.726 26.518 1.00 98.31 93 GLU A CA 1
ATOM 710 C C . GLU A 1 93 ? -16.995 -13.097 25.467 1.00 98.31 93 GLU A C 1
ATOM 712 O O . GLU A 1 93 ? -16.417 -13.771 24.607 1.00 98.31 93 GLU A O 1
ATOM 717 N N . TRP A 1 94 ? -16.796 -11.780 25.575 1.00 97.88 94 TRP A N 1
ATOM 718 C CA . TRP A 1 94 ? -15.984 -10.999 24.636 1.00 97.88 94 TRP A CA 1
ATOM 719 C C . TRP A 1 94 ? -14.576 -11.583 24.389 1.00 97.88 94 TRP A C 1
ATOM 721 O O . TRP A 1 94 ? -14.188 -11.693 23.223 1.00 97.88 94 TRP A O 1
ATOM 731 N N . PRO A 1 95 ? -13.801 -12.031 25.407 1.00 98.25 95 PRO A N 1
ATOM 732 C CA . PRO A 1 95 ? -12.461 -12.578 25.169 1.00 98.25 95 PRO A CA 1
ATOM 733 C C . PRO A 1 95 ? -12.460 -13.853 24.317 1.00 98.25 95 PRO A C 1
ATOM 735 O O . PRO A 1 95 ? -11.485 -14.127 23.613 1.00 98.25 95 PRO A O 1
ATOM 738 N N . GLU A 1 96 ? -13.525 -14.650 24.380 1.00 98.38 96 GLU A N 1
ATOM 739 C CA . GLU A 1 96 ? -13.678 -15.871 23.590 1.00 98.38 96 GLU A CA 1
ATOM 740 C C . GLU A 1 96 ? -14.146 -15.552 22.171 1.00 98.38 96 GLU A C 1
ATOM 742 O O . GLU A 1 96 ? -13.535 -16.031 21.211 1.00 98.38 96 GLU A O 1
ATOM 747 N N . ALA A 1 97 ? -15.133 -14.663 22.029 1.00 98.44 97 ALA A N 1
ATOM 748 C CA . ALA A 1 97 ? -15.578 -14.155 20.733 1.00 98.44 97 ALA A CA 1
ATOM 749 C C . ALA A 1 97 ? -14.426 -13.505 19.948 1.00 98.44 97 ALA A C 1
ATOM 751 O O . ALA A 1 97 ? -14.235 -13.793 18.766 1.00 98.44 97 ALA A O 1
ATOM 752 N N . ASN A 1 98 ? -13.579 -12.712 20.611 1.00 98.12 98 ASN A N 1
ATOM 753 C CA . ASN A 1 98 ? -12.413 -12.095 19.982 1.00 98.12 98 ASN A CA 1
ATOM 754 C C . ASN A 1 98 ? -11.415 -13.142 19.444 1.00 98.12 98 ASN A C 1
ATOM 756 O O . ASN A 1 98 ? -10.871 -12.997 18.349 1.00 98.12 98 ASN A O 1
ATOM 760 N N . LYS A 1 99 ? -11.210 -14.262 20.156 1.00 98.38 99 LYS A N 1
ATOM 761 C CA . LYS A 1 99 ? -10.383 -15.375 19.647 1.00 98.38 99 LYS A CA 1
ATOM 762 C C . LYS A 1 99 ? -10.991 -16.003 18.392 1.00 98.38 99 LYS A C 1
ATOM 764 O O . LYS A 1 99 ? -10.243 -16.398 17.498 1.00 98.38 99 LYS A O 1
ATOM 769 N N . VAL A 1 100 ? -12.317 -16.124 18.318 1.00 98.50 100 VAL A N 1
ATOM 770 C CA . VAL A 1 100 ? -13.020 -16.639 17.132 1.00 98.50 100 VAL A CA 1
ATOM 771 C C . VAL A 1 100 ? -12.842 -15.686 15.949 1.00 98.50 100 VAL A C 1
ATOM 773 O O . VAL A 1 100 ? -12.429 -16.129 14.877 1.00 98.50 100 VAL A O 1
ATOM 776 N N . VAL A 1 101 ? -13.037 -14.381 16.150 1.00 98.19 101 VAL A N 1
ATOM 777 C CA . VAL A 1 101 ? -12.830 -13.364 15.106 1.00 98.19 101 VAL A CA 1
ATOM 778 C C . VAL A 1 101 ? -11.377 -13.329 14.629 1.00 98.19 101 VAL A C 1
ATOM 780 O O . VAL A 1 101 ? -11.132 -13.330 13.424 1.00 98.19 101 VAL A O 1
ATOM 783 N N . H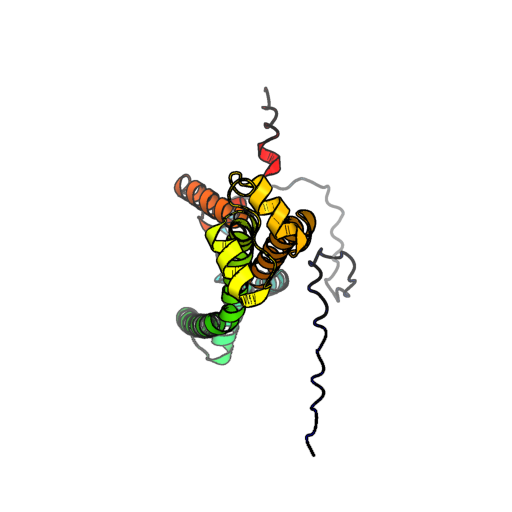IS A 1 102 ? -10.392 -13.444 15.524 1.00 98.00 102 HIS A N 1
ATOM 784 C CA . HIS A 1 102 ? -8.988 -13.579 15.123 1.00 98.00 102 HIS A CA 1
ATOM 785 C C . HIS A 1 102 ? -8.714 -14.840 14.290 1.00 98.00 102 HIS A C 1
ATOM 787 O O . HIS A 1 102 ? -7.919 -14.793 13.349 1.00 98.00 102 HIS A O 1
ATOM 793 N N . LYS A 1 103 ? -9.377 -15.969 14.579 1.00 98.19 103 LYS A N 1
ATOM 794 C CA . LYS A 1 103 ? -9.285 -17.172 13.730 1.00 98.19 103 LYS A CA 1
ATOM 795 C C . LYS A 1 103 ? -9.890 -16.92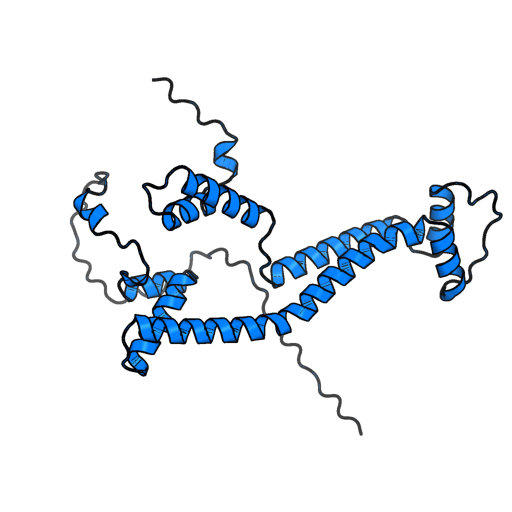8 12.344 1.00 98.19 103 LYS A C 1
ATOM 797 O O . LYS A 1 103 ? -9.308 -17.380 11.358 1.00 98.19 103 LYS A O 1
ATOM 802 N N . MET A 1 104 ? -11.012 -16.207 12.258 1.00 98.12 104 MET A N 1
ATOM 803 C CA . MET A 1 104 ? -11.625 -15.810 10.983 1.00 98.12 104 MET A CA 1
ATOM 804 C C . MET A 1 104 ? -10.701 -14.882 10.182 1.00 98.12 104 MET A C 1
ATOM 806 O O . MET A 1 104 ? -10.471 -15.131 8.999 1.00 98.12 104 MET A O 1
ATOM 810 N N . ALA A 1 105 ? -10.102 -13.879 10.830 1.00 96.50 105 ALA A N 1
ATOM 811 C CA . ALA A 1 105 ? -9.126 -12.982 10.215 1.00 96.50 105 ALA A CA 1
ATOM 812 C C . ALA A 1 105 ? -7.907 -13.755 9.680 1.00 96.50 105 ALA A C 1
ATOM 814 O O . ALA A 1 105 ? -7.553 -13.627 8.510 1.00 96.50 105 ALA A O 1
ATOM 815 N N . ALA A 1 106 ? -7.339 -14.664 10.479 1.00 96.62 106 ALA A N 1
ATOM 816 C CA . ALA A 1 106 ? -6.220 -15.504 10.050 1.00 96.62 106 ALA A CA 1
ATOM 817 C C . ALA A 1 106 ? -6.580 -16.442 8.879 1.00 96.62 106 ALA A C 1
ATOM 819 O O . ALA A 1 106 ? -5.728 -16.762 8.047 1.00 96.62 106 ALA A O 1
ATOM 820 N N . ALA A 1 107 ? -7.828 -16.913 8.801 1.00 97.00 107 ALA A N 1
ATOM 821 C CA . ALA A 1 107 ? -8.312 -17.688 7.660 1.00 97.00 107 ALA A CA 1
ATOM 822 C C . ALA A 1 107 ? -8.451 -16.818 6.397 1.00 97.00 107 ALA A C 1
ATOM 824 O O . ALA A 1 107 ? -8.044 -17.253 5.317 1.00 97.00 107 ALA A O 1
ATOM 825 N N . ASN A 1 108 ? -8.949 -15.587 6.537 1.00 95.62 108 ASN A N 1
ATOM 826 C CA . ASN A 1 108 ? -9.038 -14.611 5.452 1.00 95.62 108 ASN A CA 1
ATOM 827 C C . ASN A 1 108 ? -7.648 -14.247 4.895 1.00 95.62 108 ASN A C 1
ATOM 829 O O . ASN A 1 108 ? -7.440 -14.281 3.682 1.00 95.62 108 ASN A O 1
ATOM 833 N N . ASP A 1 109 ? -6.656 -14.027 5.761 1.00 93.69 109 ASP A N 1
ATOM 834 C CA . ASP A 1 109 ? -5.277 -13.714 5.355 1.00 93.69 109 ASP A CA 1
ATOM 835 C C . ASP A 1 109 ? -4.641 -14.822 4.502 1.00 93.69 109 ASP A C 1
ATOM 837 O O . ASP A 1 109 ? -3.935 -14.559 3.522 1.00 93.69 109 ASP A O 1
ATOM 841 N N . LYS A 1 110 ? -4.941 -16.089 4.814 1.00 93.62 110 LYS A N 1
ATOM 842 C CA . LYS A 1 110 ? -4.493 -17.233 4.003 1.00 93.62 110 LYS A CA 1
ATOM 843 C C . LYS A 1 110 ? -5.117 -17.234 2.607 1.00 93.62 110 LYS A C 1
ATOM 845 O O . LYS A 1 110 ? -4.466 -17.670 1.655 1.00 93.62 110 LYS A O 1
ATOM 850 N N . MET A 1 111 ? -6.355 -16.759 2.470 1.00 92.12 111 MET A N 1
ATOM 851 C CA . MET A 1 111 ? -7.017 -16.623 1.169 1.00 92.12 111 MET A CA 1
ATOM 852 C C . MET A 1 111 ? -6.435 -15.455 0.366 1.00 92.12 111 MET A C 1
ATOM 854 O O . MET A 1 111 ? -6.185 -15.610 -0.832 1.00 92.12 111 MET A O 1
ATOM 858 N N . LEU A 1 112 ? -6.120 -14.333 1.023 1.00 90.62 112 LEU A N 1
ATOM 859 C CA . LEU A 1 112 ? -5.515 -13.159 0.384 1.00 90.62 112 LEU A CA 1
ATOM 860 C C . LEU A 1 112 ? -4.198 -13.492 -0.321 1.00 90.62 112 LEU A C 1
ATOM 862 O O . LEU A 1 112 ? -3.975 -13.040 -1.443 1.00 90.62 112 LEU A O 1
ATOM 866 N N . GLY A 1 113 ? -3.346 -14.329 0.278 1.00 89.56 113 GLY A N 1
ATOM 867 C CA . GLY A 1 113 ? -2.061 -14.707 -0.320 1.00 89.56 113 GLY A CA 1
ATOM 868 C C . GLY A 1 113 ? -2.191 -15.310 -1.724 1.00 89.56 113 GLY A C 1
ATOM 869 O O . GLY A 1 113 ? -1.426 -14.955 -2.622 1.00 89.56 113 GLY A O 1
ATOM 870 N N . LYS A 1 114 ? -3.195 -16.170 -1.939 1.00 92.69 114 LYS A N 1
ATOM 871 C CA . LYS A 1 114 ? -3.455 -16.790 -3.248 1.00 92.69 114 LYS A CA 1
ATOM 872 C C . LYS A 1 114 ? -4.037 -15.787 -4.246 1.00 92.69 114 LYS A C 1
ATOM 874 O O . LYS A 1 114 ? -3.631 -15.780 -5.404 1.00 92.69 114 LYS A O 1
ATOM 879 N N . THR A 1 115 ? -4.930 -14.911 -3.794 1.00 93.06 115 THR A N 1
ATOM 880 C CA . THR A 1 115 ? -5.586 -13.900 -4.640 1.00 93.06 115 THR A CA 1
ATOM 881 C C . THR A 1 115 ? -4.637 -12.768 -5.062 1.00 93.06 115 THR A C 1
ATOM 883 O O . THR A 1 115 ? -4.745 -12.232 -6.165 1.00 93.06 115 THR A O 1
ATOM 886 N N . ILE A 1 116 ? -3.661 -12.416 -4.219 1.00 94.69 116 ILE A N 1
ATOM 887 C CA . ILE A 1 116 ? -2.680 -11.348 -4.480 1.00 94.69 116 ILE A CA 1
ATOM 888 C C . ILE A 1 116 ? -1.539 -11.824 -5.397 1.00 94.69 116 ILE A C 1
ATOM 890 O O . ILE A 1 116 ? -0.899 -11.007 -6.062 1.00 94.69 116 ILE A O 1
ATOM 894 N N . LEU A 1 117 ? -1.285 -13.133 -5.480 1.00 94.94 117 LEU A N 1
ATOM 895 C CA . LEU A 1 117 ? -0.205 -13.709 -6.286 1.00 94.94 117 LEU A CA 1
ATOM 896 C C . LEU A 1 117 ? -0.158 -13.214 -7.751 1.00 94.94 117 LEU A C 1
ATOM 898 O O . LEU A 1 117 ? 0.914 -12.762 -8.160 1.00 94.94 117 LEU A O 1
ATOM 902 N N . PRO A 1 118 ? -1.256 -13.221 -8.538 1.00 95.19 118 PRO A N 1
ATOM 903 C CA . PRO A 1 118 ? -1.225 -12.724 -9.918 1.00 95.19 118 PRO A CA 1
ATOM 904 C C . PRO A 1 118 ? -0.861 -11.238 -10.013 1.00 95.19 118 PRO A C 1
ATOM 906 O O . PRO A 1 118 ? -0.155 -10.841 -10.935 1.00 95.19 118 PRO A O 1
ATOM 909 N N . HIS A 1 119 ? -1.270 -10.419 -9.041 1.00 94.69 119 HIS A N 1
ATOM 910 C CA . HIS A 1 119 ? -0.916 -9.000 -9.007 1.00 94.69 119 HIS A CA 1
ATOM 911 C C . HIS A 1 119 ? 0.574 -8.799 -8.727 1.00 94.69 119 HIS A C 1
ATOM 913 O O . HIS A 1 119 ? 1.221 -7.993 -9.390 1.00 94.69 119 HIS A O 1
ATOM 919 N N . LYS A 1 120 ? 1.143 -9.564 -7.785 1.00 94.88 120 LYS A N 1
ATOM 920 C CA . LYS A 1 120 ? 2.589 -9.548 -7.514 1.00 94.88 120 LYS A CA 1
ATOM 921 C C . LYS A 1 120 ? 3.389 -9.990 -8.733 1.00 94.88 120 LYS A C 1
ATOM 923 O O . LYS A 1 120 ? 4.359 -9.328 -9.080 1.00 94.88 120 LYS A O 1
ATOM 928 N N . LEU A 1 121 ? 2.949 -11.053 -9.407 1.00 96.75 121 LEU A N 1
ATOM 929 C CA . LEU A 1 121 ? 3.569 -11.511 -10.648 1.00 96.75 121 LEU A CA 1
ATOM 930 C C . LEU A 1 121 ? 3.487 -10.434 -11.740 1.00 96.75 121 LEU A C 1
ATOM 932 O O . LEU A 1 121 ? 4.487 -10.155 -12.394 1.00 96.75 121 LEU A O 1
ATOM 936 N N . GLY A 1 122 ? 2.334 -9.777 -11.894 1.00 96.19 122 GLY A N 1
ATOM 937 C CA . GLY A 1 122 ? 2.145 -8.663 -12.827 1.00 96.19 122 GLY A CA 1
ATOM 938 C C . GLY A 1 122 ? 3.063 -7.470 -12.541 1.00 96.19 122 GLY A C 1
ATOM 939 O O . GLY A 1 122 ? 3.687 -6.940 -13.452 1.00 96.19 122 GLY A O 1
ATOM 940 N N . ILE A 1 123 ? 3.211 -7.084 -11.270 1.00 95.69 123 ILE A N 1
ATOM 941 C CA . ILE A 1 123 ? 4.135 -6.019 -10.852 1.00 95.69 123 ILE A CA 1
ATOM 942 C C . ILE A 1 123 ? 5.584 -6.412 -11.162 1.00 95.69 123 ILE A C 1
ATOM 944 O O . ILE A 1 123 ? 6.312 -5.639 -11.779 1.00 95.69 123 ILE A O 1
ATOM 948 N N . SER A 1 124 ? 6.009 -7.614 -10.764 1.00 96.81 124 SER A N 1
ATOM 949 C CA . SER A 1 124 ? 7.381 -8.080 -10.989 1.00 96.81 124 SER A CA 1
ATOM 950 C C . SER A 1 124 ? 7.716 -8.173 -12.474 1.00 96.81 124 SER A C 1
ATOM 952 O O . SER A 1 124 ? 8.773 -7.704 -12.885 1.00 96.81 124 SER A O 1
ATOM 954 N N . THR A 1 125 ? 6.814 -8.731 -13.282 1.00 97.56 125 THR A N 1
ATOM 955 C CA . THR A 1 125 ? 7.007 -8.842 -14.734 1.00 97.56 125 THR A CA 1
ATOM 956 C C . THR A 1 125 ? 7.093 -7.473 -15.396 1.00 97.56 125 THR A C 1
ATOM 958 O O . THR A 1 125 ? 8.018 -7.265 -16.170 1.00 97.56 125 THR A O 1
ATOM 961 N N . ALA A 1 126 ? 6.225 -6.522 -15.037 1.00 96.81 126 ALA A N 1
ATOM 962 C CA . ALA A 1 126 ? 6.247 -5.168 -15.591 1.00 96.81 126 ALA A CA 1
ATOM 963 C C . ALA A 1 126 ? 7.515 -4.381 -15.221 1.00 96.81 126 ALA A C 1
ATOM 965 O O . ALA A 1 126 ? 8.108 -3.719 -16.073 1.00 96.81 126 ALA A O 1
ATOM 966 N N . VAL A 1 127 ? 7.962 -4.464 -13.963 1.00 97.44 127 VAL A N 1
ATOM 967 C CA . VAL A 1 127 ? 9.200 -3.802 -13.518 1.00 97.44 127 VAL A CA 1
ATOM 968 C C . VAL A 1 127 ? 10.415 -4.406 -14.218 1.00 97.44 127 VAL A C 1
ATOM 970 O O . VAL A 1 127 ? 11.241 -3.669 -14.751 1.00 97.44 127 VAL A O 1
ATOM 973 N N . VAL A 1 128 ? 10.515 -5.738 -14.257 1.00 97.38 128 VAL A N 1
ATOM 974 C CA . VAL A 1 128 ? 11.622 -6.422 -14.936 1.00 97.38 128 VAL A CA 1
ATOM 975 C C . VAL A 1 128 ? 11.605 -6.109 -16.428 1.00 97.38 128 VAL A C 1
ATOM 977 O O . VAL A 1 128 ? 12.653 -5.771 -16.967 1.00 97.38 128 VAL A O 1
ATOM 980 N N . SER A 1 129 ? 10.445 -6.140 -17.090 1.00 96.69 129 SER A N 1
ATOM 981 C CA . SER A 1 129 ? 10.357 -5.833 -18.520 1.00 96.69 129 SER A CA 1
ATOM 982 C C . SER A 1 129 ? 10.768 -4.396 -18.828 1.00 96.69 129 SER A C 1
ATOM 984 O O . SER A 1 129 ? 11.506 -4.185 -19.784 1.00 96.69 129 SER A O 1
ATOM 986 N N . GLY A 1 130 ? 10.351 -3.420 -18.013 1.00 95.44 130 GLY A N 1
ATOM 987 C CA . GLY A 1 130 ? 10.741 -2.017 -18.192 1.00 95.44 130 GLY A CA 1
ATOM 988 C C . GLY A 1 130 ? 12.235 -1.764 -17.954 1.00 95.44 130 GLY A C 1
ATOM 989 O O . GLY A 1 130 ? 12.837 -0.931 -18.624 1.00 95.44 130 GLY A O 1
ATOM 990 N N . ILE A 1 131 ? 12.867 -2.501 -17.033 1.00 96.12 131 ILE A N 1
ATOM 991 C CA . ILE A 1 131 ? 14.318 -2.408 -16.805 1.00 96.12 131 ILE A CA 1
ATOM 992 C C . ILE A 1 131 ? 15.088 -3.105 -17.931 1.00 96.12 131 ILE A C 1
ATOM 994 O O . ILE A 1 131 ? 16.049 -2.541 -18.446 1.00 96.12 131 ILE A O 1
ATOM 998 N N . VAL A 1 132 ? 14.668 -4.310 -18.331 1.00 95.62 132 VAL A N 1
ATOM 999 C CA . VAL A 1 132 ? 15.335 -5.130 -19.358 1.00 95.62 132 VAL A CA 1
ATOM 1000 C C . VAL A 1 132 ? 15.189 -4.533 -20.760 1.00 95.62 132 VAL A C 1
ATOM 1002 O O . VAL A 1 132 ? 16.081 -4.720 -21.584 1.00 95.62 132 VAL A O 1
ATOM 1005 N N . SER A 1 133 ? 14.135 -3.759 -21.039 1.00 94.31 133 SER A N 1
ATOM 1006 C CA . SER A 1 133 ? 13.983 -3.096 -22.340 1.00 94.31 133 SER A CA 1
ATOM 1007 C C . SER A 1 133 ? 15.085 -2.077 -22.638 1.00 94.31 133 SER A C 1
ATOM 1009 O O . SER A 1 133 ? 15.374 -1.839 -23.801 1.00 94.31 133 SER A O 1
ATOM 1011 N N . ILE A 1 134 ? 15.732 -1.494 -21.620 1.00 93.44 134 ILE A N 1
ATOM 1012 C CA . ILE A 1 134 ? 16.819 -0.520 -21.816 1.00 93.44 134 ILE A CA 1
ATOM 1013 C C . ILE A 1 134 ? 18.074 -1.190 -22.416 1.00 93.44 134 ILE A C 1
ATOM 1015 O O . ILE A 1 134 ? 18.480 -0.807 -23.513 1.00 93.44 134 ILE A O 1
ATOM 1019 N N . PRO A 1 135 ? 18.698 -2.204 -21.780 1.00 94.62 135 PRO A N 1
ATOM 1020 C CA . PRO A 1 135 ? 19.855 -2.875 -22.367 1.00 94.62 135 PRO A CA 1
ATOM 1021 C C . PRO A 1 135 ? 19.512 -3.624 -23.659 1.00 94.62 135 PRO A C 1
ATOM 1023 O O . PRO A 1 135 ? 20.392 -3.787 -24.494 1.00 94.62 135 PRO A O 1
ATOM 1026 N N . LEU A 1 136 ? 18.258 -4.041 -23.869 1.00 93.25 136 LEU A N 1
ATOM 1027 C CA . LEU A 1 136 ? 17.842 -4.710 -25.107 1.00 93.25 136 LEU A CA 1
ATOM 1028 C C . LEU A 1 136 ? 18.087 -3.870 -26.372 1.00 93.25 136 LEU A C 1
ATOM 1030 O O . LEU A 1 136 ? 18.208 -4.443 -27.445 1.00 93.25 136 LEU A O 1
ATOM 1034 N N . ILE A 1 137 ? 18.180 -2.545 -26.245 1.00 94.50 137 ILE A N 1
ATOM 1035 C CA . ILE A 1 137 ? 18.320 -1.609 -27.373 1.00 94.50 137 ILE A CA 1
ATOM 1036 C C . ILE A 1 137 ? 19.733 -1.058 -27.492 1.00 94.50 137 ILE A C 1
ATOM 1038 O O . ILE A 1 137 ? 20.191 -0.763 -28.593 1.00 94.50 137 ILE A O 1
ATOM 1042 N N . PHE A 1 138 ? 20.420 -0.913 -26.363 1.00 94.50 138 PHE A N 1
ATOM 1043 C CA . PHE A 1 138 ? 21.681 -0.190 -26.322 1.00 94.50 138 PHE A CA 1
ATOM 1044 C C . PHE A 1 138 ? 22.903 -1.034 -25.939 1.00 94.50 138 PHE A C 1
ATOM 1046 O O . PHE A 1 138 ? 24.025 -0.531 -25.938 1.00 94.50 138 PHE A O 1
ATOM 1053 N N . HIS A 1 139 ? 22.716 -2.308 -25.585 1.00 96.88 139 HIS A N 1
ATOM 1054 C CA . HIS A 1 139 ? 23.812 -3.223 -25.278 1.00 96.88 139 HIS A CA 1
ATOM 1055 C C . HIS A 1 139 ? 24.044 -4.170 -26.457 1.00 96.88 139 HIS A C 1
ATOM 1057 O O . HIS A 1 139 ? 23.247 -5.086 -26.672 1.00 96.88 139 HIS A O 1
ATOM 1063 N N . LEU A 1 140 ? 25.147 -3.970 -27.188 1.00 96.56 140 LEU A N 1
ATOM 1064 C CA . LEU A 1 140 ? 25.457 -4.686 -28.434 1.00 96.56 140 LEU A CA 1
ATOM 1065 C C . LEU A 1 140 ? 25.268 -6.215 -28.334 1.00 96.56 140 LEU A C 1
ATOM 1067 O O . LEU A 1 140 ? 24.481 -6.741 -29.118 1.00 96.56 140 LEU A O 1
ATOM 1071 N N . PRO A 1 141 ? 25.838 -6.936 -27.343 1.00 97.19 141 PRO A N 1
ATOM 1072 C CA . PRO A 1 141 ? 25.637 -8.384 -27.239 1.00 97.19 141 PRO A CA 1
ATOM 1073 C C . PRO A 1 141 ? 24.171 -8.804 -27.072 1.00 97.19 141 PRO A C 1
ATOM 1075 O O . PRO A 1 141 ? 23.760 -9.856 -27.556 1.00 97.19 141 PRO A O 1
ATOM 1078 N N . THR A 1 142 ? 23.365 -7.996 -26.373 1.00 96.62 142 THR A N 1
ATOM 1079 C CA . THR A 1 142 ? 21.938 -8.290 -26.169 1.00 96.62 142 THR A CA 1
ATOM 1080 C C . THR A 1 142 ? 21.150 -8.040 -27.453 1.00 96.62 142 THR A C 1
ATOM 1082 O O . THR A 1 142 ? 20.302 -8.856 -27.814 1.00 96.62 142 THR A O 1
ATOM 1085 N N . VAL A 1 143 ? 21.455 -6.942 -28.150 1.00 96.00 143 VAL A N 1
ATOM 1086 C CA . VAL A 1 143 ? 20.850 -6.570 -29.435 1.00 96.00 143 VAL A CA 1
ATOM 1087 C C . VAL A 1 143 ? 21.177 -7.620 -30.498 1.00 96.00 143 VAL A C 1
ATOM 1089 O O . VAL A 1 143 ? 20.272 -8.108 -31.166 1.00 96.00 143 VAL A O 1
ATOM 1092 N N . GLU A 1 144 ? 22.439 -8.040 -30.613 1.00 96.62 144 GLU A N 1
ATOM 1093 C CA . GLU A 1 144 ? 22.875 -9.099 -31.532 1.00 96.62 144 GLU A CA 1
ATOM 1094 C C . GLU A 1 144 ? 22.206 -10.440 -31.226 1.00 96.62 144 GLU A C 1
ATOM 1096 O O . GLU A 1 144 ? 21.739 -11.122 -32.141 1.00 96.62 144 GLU A O 1
ATOM 1101 N N . LEU A 1 145 ? 22.119 -10.817 -29.944 1.00 97.06 145 LEU A N 1
ATOM 1102 C CA . LEU A 1 145 ? 21.432 -12.036 -29.524 1.00 97.06 145 LEU A CA 1
ATOM 1103 C C . LEU A 1 145 ? 19.959 -12.000 -29.944 1.00 97.06 145 LEU A C 1
ATOM 1105 O O . LEU A 1 145 ? 19.457 -12.983 -30.491 1.00 97.06 145 LEU A O 1
ATOM 1109 N N . PHE A 1 146 ? 19.276 -10.880 -29.708 1.00 95.44 146 PHE A N 1
ATOM 1110 C CA . PHE A 1 146 ? 17.877 -10.704 -30.082 1.00 95.44 146 PHE A CA 1
ATOM 1111 C C . PHE A 1 146 ? 17.698 -10.699 -31.604 1.00 95.44 146 PHE A C 1
ATOM 1113 O O . PHE A 1 146 ? 16.841 -11.413 -32.127 1.00 95.44 146 PHE A O 1
ATOM 1120 N N . ASN A 1 147 ? 18.559 -9.977 -32.321 1.00 96.06 147 ASN A N 1
ATOM 1121 C CA . ASN A 1 147 ? 18.562 -9.928 -33.775 1.00 96.06 147 ASN A CA 1
ATOM 1122 C C . ASN A 1 147 ? 18.744 -11.331 -34.373 1.00 96.06 147 ASN A C 1
ATOM 1124 O O . ASN A 1 147 ? 17.946 -11.747 -35.206 1.00 96.06 147 ASN A O 1
ATOM 1128 N N . ARG A 1 148 ? 19.705 -12.117 -33.874 1.00 97.06 148 ARG A N 1
ATOM 1129 C CA . ARG A 1 148 ? 19.966 -13.489 -34.337 1.00 97.06 148 ARG A CA 1
ATOM 1130 C C . ARG A 1 148 ? 18.775 -14.433 -34.159 1.00 97.06 148 ARG A C 1
ATOM 1132 O O . ARG A 1 148 ? 18.607 -15.336 -34.973 1.00 97.06 148 ARG A O 1
ATOM 1139 N N . HIS A 1 149 ? 17.990 -14.271 -33.094 1.00 97.06 149 HIS A N 1
ATOM 1140 C CA . HIS A 1 149 ? 16.890 -15.189 -32.780 1.00 97.06 149 HIS A CA 1
ATOM 1141 C C . HIS A 1 149 ? 15.538 -14.755 -33.354 1.00 97.06 149 HIS A C 1
ATOM 1143 O O . HIS A 1 149 ? 14.712 -15.623 -33.629 1.00 97.06 149 HIS A O 1
ATOM 1149 N N . PHE A 1 150 ? 15.295 -13.450 -33.517 1.00 95.31 150 PHE A N 1
ATOM 1150 C CA . PHE A 1 150 ? 13.955 -12.933 -33.818 1.00 95.31 150 PHE A CA 1
ATOM 1151 C C . PHE A 1 150 ? 13.866 -12.072 -35.080 1.00 95.31 150 PHE A C 1
ATOM 1153 O O . PHE A 1 150 ? 12.871 -12.177 -35.790 1.00 95.31 150 PHE A O 1
ATOM 1160 N N . VAL A 1 151 ? 14.854 -11.215 -35.355 1.00 94.94 151 VAL A N 1
ATOM 1161 C CA . VAL A 1 151 ? 14.720 -10.155 -36.378 1.00 94.94 151 VAL A CA 1
ATOM 1162 C C . VAL A 1 151 ? 15.458 -10.491 -37.667 1.00 94.94 151 VAL A C 1
ATOM 1164 O O . VAL A 1 151 ? 14.954 -10.224 -38.753 1.00 94.94 151 VAL A O 1
ATOM 1167 N N . THR A 1 152 ? 16.622 -11.129 -37.566 1.00 95.88 152 THR A N 1
ATOM 1168 C CA . THR A 1 152 ? 17.462 -11.554 -38.695 1.00 95.88 152 THR A CA 1
ATOM 1169 C C . THR A 1 152 ? 17.872 -10.417 -39.644 1.00 95.88 152 THR A C 1
ATOM 1171 O O . THR A 1 152 ? 18.056 -10.647 -40.833 1.00 95.88 152 THR A O 1
ATOM 1174 N N . SER A 1 153 ? 18.028 -9.191 -39.129 1.00 95.38 153 SER A N 1
ATOM 1175 C CA . SER A 1 153 ? 18.556 -8.046 -39.886 1.00 95.38 153 SER A CA 1
ATOM 1176 C C . SER A 1 153 ? 20.071 -8.160 -40.073 1.00 95.38 153 SER A C 1
ATOM 1178 O O . SER A 1 153 ? 20.765 -8.701 -39.207 1.00 95.38 153 SER A O 1
ATOM 1180 N N . ASP A 1 154 ? 20.596 -7.580 -41.153 1.00 96.19 154 ASP A N 1
ATOM 1181 C CA . ASP A 1 154 ? 22.039 -7.487 -41.380 1.00 96.19 154 ASP A CA 1
ATOM 1182 C C . ASP A 1 154 ? 22.720 -6.690 -40.256 1.00 96.19 154 ASP A C 1
ATOM 1184 O O . ASP A 1 154 ? 22.204 -5.667 -39.786 1.00 96.19 154 ASP A O 1
ATOM 1188 N N . VAL A 1 155 ? 23.865 -7.202 -39.798 1.00 96.38 155 VAL A N 1
ATOM 1189 C CA . VAL A 1 155 ? 24.685 -6.571 -38.758 1.00 96.38 155 VAL A CA 1
ATOM 1190 C C . VAL A 1 155 ? 25.661 -5.605 -39.444 1.00 96.38 155 VAL A C 1
ATOM 1192 O O . VAL A 1 155 ? 26.379 -6.045 -40.346 1.00 96.38 155 VAL A O 1
ATOM 1195 N N . PRO A 1 156 ? 25.688 -4.314 -39.061 1.00 95.69 156 PRO A N 1
ATOM 1196 C CA . PRO A 1 156 ? 26.626 -3.331 -39.597 1.00 95.69 156 PRO A CA 1
ATOM 1197 C C . PRO A 1 156 ? 28.088 -3.726 -39.380 1.00 95.69 156 PRO A C 1
ATOM 1199 O O . PRO A 1 156 ? 28.405 -4.601 -38.570 1.00 95.69 156 PRO A O 1
ATOM 1202 N N . GLU A 1 157 ? 28.999 -3.052 -40.084 1.00 96.56 157 GLU A N 1
ATOM 1203 C CA . GLU A 1 157 ? 30.424 -3.240 -39.830 1.00 96.56 157 GLU A CA 1
ATOM 1204 C C . GLU A 1 157 ? 30.767 -2.848 -38.380 1.00 96.56 157 GLU A C 1
ATOM 1206 O O . GLU A 1 157 ? 30.208 -1.884 -37.856 1.00 96.56 157 GLU A O 1
ATOM 1211 N N . PRO A 1 158 ? 31.729 -3.525 -37.721 1.00 95.25 158 PRO A N 1
ATOM 1212 C CA . PRO A 1 158 ? 32.069 -3.250 -36.322 1.00 95.25 158 PRO A CA 1
ATOM 1213 C C . PRO A 1 158 ? 32.469 -1.797 -36.019 1.00 95.25 158 PRO A C 1
ATOM 1215 O O . PRO A 1 158 ? 32.376 -1.373 -34.872 1.00 95.25 158 PRO A O 1
ATOM 1218 N N . LYS A 1 159 ? 32.912 -1.044 -37.035 1.00 95.62 159 LYS A N 1
ATOM 1219 C CA . LYS A 1 159 ? 33.277 0.378 -36.923 1.00 95.62 159 LYS A CA 1
ATOM 1220 C C . LYS A 1 159 ? 32.074 1.290 -36.671 1.00 95.62 159 LYS A C 1
ATOM 1222 O O . LYS A 1 159 ? 32.247 2.351 -36.091 1.00 95.62 159 LYS A O 1
ATOM 1227 N N . ASP A 1 160 ? 30.879 0.865 -37.080 1.00 94.38 160 ASP A N 1
ATOM 1228 C CA . ASP A 1 160 ? 29.631 1.617 -36.922 1.00 94.38 160 ASP A CA 1
ATOM 1229 C C . ASP A 1 160 ? 28.853 1.180 -35.665 1.00 94.38 160 ASP A C 1
ATOM 1231 O O . ASP A 1 160 ? 27.665 1.459 -35.544 1.00 94.38 160 ASP A O 1
ATOM 1235 N N . LEU A 1 161 ? 29.478 0.427 -34.750 1.00 95.12 161 LEU A N 1
ATOM 1236 C CA . LEU A 1 161 ? 28.850 -0.121 -33.537 1.00 95.12 161 LEU A CA 1
ATOM 1237 C C . LEU A 1 161 ? 29.667 0.192 -32.270 1.00 95.12 161 LEU A C 1
ATOM 1239 O O . LEU A 1 161 ? 29.522 -0.483 -31.249 1.00 95.12 161 LEU A O 1
ATOM 1243 N N . GLU A 1 162 ? 30.540 1.202 -32.322 1.00 94.62 162 GLU A N 1
ATOM 1244 C CA . GLU A 1 162 ? 31.462 1.528 -31.228 1.00 94.62 162 GLU A CA 1
ATOM 1245 C C . GLU A 1 162 ? 30.757 2.254 -30.076 1.00 94.62 162 GLU A C 1
ATOM 1247 O O . GLU A 1 162 ? 31.111 2.079 -28.904 1.00 94.62 162 GLU A O 1
ATOM 1252 N N . THR A 1 163 ? 29.736 3.056 -30.383 1.00 95.88 163 THR A N 1
ATOM 1253 C CA . THR A 1 163 ? 29.026 3.862 -29.390 1.00 95.88 163 THR A CA 1
ATOM 1254 C C . THR A 1 163 ? 27.631 3.329 -29.069 1.00 95.88 163 THR A C 1
ATOM 1256 O O . THR A 1 163 ? 26.909 2.783 -29.901 1.00 95.88 163 THR A O 1
ATOM 1259 N N . PHE A 1 164 ? 27.196 3.577 -27.832 1.00 94.62 164 PHE A N 1
ATOM 1260 C CA . PHE A 1 164 ? 25.837 3.291 -27.354 1.00 94.62 164 PHE A CA 1
ATOM 1261 C C . PHE A 1 164 ? 24.744 3.871 -28.271 1.00 94.62 164 PHE A C 1
ATOM 1263 O O . PHE A 1 164 ? 23.690 3.261 -28.449 1.00 94.62 164 PHE A O 1
ATOM 1270 N N . TRP A 1 165 ? 24.993 5.043 -28.863 1.00 94.25 165 TRP A N 1
ATOM 1271 C CA . TRP A 1 165 ? 24.049 5.709 -29.760 1.00 94.25 165 TRP A CA 1
ATOM 1272 C C . TRP A 1 165 ? 23.984 5.067 -31.139 1.00 94.25 165 TRP A C 1
ATOM 1274 O O . TRP A 1 165 ? 22.893 4.980 -31.690 1.00 94.25 165 TRP A O 1
ATOM 1284 N N . GLU A 1 166 ? 25.107 4.595 -31.677 1.00 95.00 166 GLU A N 1
ATOM 1285 C CA . GLU A 1 166 ? 25.137 3.876 -32.953 1.00 95.00 166 GLU A CA 1
ATOM 1286 C C . GLU A 1 166 ? 24.458 2.507 -32.837 1.00 95.00 166 GLU A C 1
ATOM 1288 O O . GLU A 1 166 ? 23.619 2.165 -33.669 1.00 95.00 166 GLU A O 1
ATOM 1293 N N . ILE A 1 167 ? 24.714 1.776 -31.744 1.00 95.56 167 ILE A N 1
ATOM 1294 C CA . ILE A 1 167 ? 24.010 0.522 -31.426 1.00 95.56 167 ILE A CA 1
ATOM 1295 C C . ILE A 1 167 ? 22.497 0.772 -31.328 1.00 95.56 167 ILE A C 1
ATOM 1297 O O . ILE A 1 167 ? 21.703 0.013 -31.886 1.00 95.56 167 ILE A O 1
ATOM 1301 N N . GLY A 1 168 ? 22.096 1.852 -30.645 1.00 93.31 168 GLY A N 1
ATOM 1302 C CA . GLY A 1 168 ? 20.697 2.273 -30.547 1.00 93.31 168 GLY A CA 1
ATOM 1303 C C . GLY A 1 168 ? 20.096 2.651 -31.903 1.00 93.31 168 GLY A C 1
ATOM 1304 O O . GLY A 1 168 ? 18.995 2.221 -32.228 1.00 93.31 168 GLY A O 1
ATOM 1305 N N . ALA A 1 169 ? 20.823 3.408 -32.727 1.00 93.88 169 ALA A N 1
ATOM 1306 C CA . ALA A 1 169 ? 20.384 3.796 -34.065 1.00 93.88 169 ALA A CA 1
ATOM 1307 C C . ALA A 1 169 ? 20.173 2.577 -34.972 1.00 93.88 169 ALA A C 1
ATOM 1309 O O . ALA A 1 169 ? 19.173 2.516 -35.686 1.00 93.88 169 ALA A O 1
ATOM 1310 N N . TRP A 1 170 ? 21.064 1.585 -34.903 1.00 94.62 170 TRP A N 1
ATOM 1311 C CA . TRP A 1 170 ? 20.891 0.320 -35.608 1.00 94.62 170 TRP A CA 1
ATOM 1312 C C . TRP A 1 170 ? 19.681 -0.462 -35.094 1.00 94.62 170 TRP A C 1
ATOM 1314 O O . TRP A 1 170 ? 18.864 -0.906 -35.902 1.00 94.62 170 TRP A O 1
ATOM 1324 N N . SER A 1 171 ? 19.522 -0.610 -33.775 1.00 94.38 171 SER A N 1
ATOM 1325 C CA . SER A 1 171 ? 18.399 -1.366 -33.211 1.00 94.38 171 SER A CA 1
ATOM 1326 C C . SER A 1 171 ? 17.045 -0.695 -33.468 1.00 94.38 171 SER A C 1
ATOM 1328 O O . SER A 1 171 ? 16.070 -1.393 -33.735 1.00 94.38 171 SER A O 1
ATOM 1330 N N . TRP A 1 172 ? 16.970 0.639 -33.513 1.00 92.44 172 TRP A N 1
ATOM 1331 C CA . TRP A 1 172 ? 15.757 1.389 -33.886 1.00 92.44 172 TRP A CA 1
ATOM 1332 C C . TRP A 1 172 ? 15.371 1.304 -35.364 1.00 92.44 172 TRP A C 1
ATOM 1334 O O . TRP A 1 172 ? 14.281 1.744 -35.725 1.00 92.44 172 TRP A O 1
ATOM 1344 N N . ASN A 1 173 ? 16.219 0.755 -36.236 1.00 90.75 173 ASN A N 1
ATOM 1345 C CA . ASN A 1 173 ? 15.806 0.511 -37.619 1.00 90.75 173 ASN A CA 1
ATOM 1346 C C . ASN A 1 173 ? 14.759 -0.610 -37.709 1.00 90.75 173 ASN A C 1
ATOM 1348 O O . ASN A 1 173 ? 13.977 -0.644 -38.658 1.00 90.75 173 ASN A O 1
ATOM 1352 N N . TRP A 1 174 ? 14.735 -1.520 -36.731 1.00 88.62 174 TRP A N 1
ATOM 1353 C CA . TRP A 1 174 ? 13.833 -2.676 -36.701 1.00 88.62 174 TRP A CA 1
ATOM 1354 C C . TRP A 1 174 ? 13.042 -2.823 -35.393 1.00 88.62 174 TRP A C 1
ATOM 1356 O O . TRP A 1 174 ? 12.003 -3.482 -35.383 1.00 88.62 174 TRP A O 1
ATOM 1366 N N . MET A 1 175 ? 13.468 -2.195 -34.297 1.00 81.75 175 MET A N 1
ATOM 1367 C CA . MET A 1 175 ? 12.609 -1.891 -33.150 1.00 81.75 175 MET A CA 1
ATOM 1368 C C . MET A 1 175 ? 11.933 -0.543 -33.374 1.00 81.75 175 MET A C 1
ATOM 1370 O O . MET A 1 175 ? 12.528 0.349 -33.964 1.00 81.75 175 MET A O 1
ATOM 1374 N N . GLU A 1 176 ? 10.709 -0.358 -32.876 1.00 77.50 176 GLU A N 1
ATOM 1375 C CA . GLU A 1 176 ? 10.074 0.963 -32.917 1.00 77.50 176 GLU A CA 1
ATOM 1376 C C . GLU A 1 176 ? 11.015 2.058 -32.358 1.00 77.50 176 GLU A C 1
ATOM 1378 O O . GLU A 1 176 ? 11.821 1.770 -31.463 1.00 77.50 176 GLU A O 1
ATOM 1383 N N . PRO A 1 177 ? 10.918 3.310 -32.852 1.00 78.25 177 PRO A N 1
ATOM 1384 C CA . PRO A 1 177 ? 11.850 4.389 -32.513 1.00 78.25 177 PRO A CA 1
ATOM 1385 C C . PRO A 1 177 ? 12.024 4.589 -31.000 1.00 78.25 177 PRO A C 1
ATOM 1387 O O . PRO A 1 177 ? 11.173 4.174 -30.218 1.00 78.25 177 PRO A O 1
ATOM 1390 N N . VAL A 1 178 ? 13.052 5.341 -30.574 1.00 77.31 178 VAL A N 1
ATOM 1391 C CA . VAL A 1 178 ? 13.310 5.763 -29.168 1.00 77.31 178 VAL A CA 1
ATOM 1392 C C . 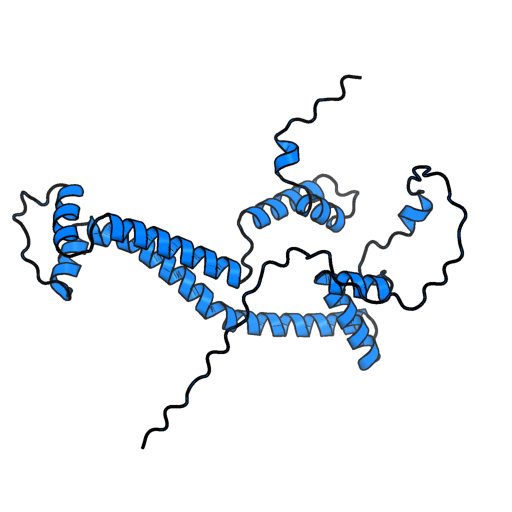VAL A 1 178 ? 12.022 6.054 -28.384 1.00 77.31 178 VAL A C 1
ATOM 1394 O O . VAL A 1 178 ? 11.871 5.659 -27.224 1.00 77.31 178 VAL A O 1
ATOM 1397 N N . LEU A 1 179 ? 11.081 6.740 -29.041 1.00 85.12 179 LEU A N 1
ATOM 1398 C CA . LEU A 1 179 ? 9.783 7.107 -28.495 1.00 85.12 179 LEU A CA 1
ATOM 1399 C C . LEU A 1 179 ? 8.969 5.888 -28.027 1.00 85.12 179 LEU A C 1
ATOM 1401 O O . LEU A 1 179 ? 8.355 5.956 -26.966 1.00 85.12 179 LEU A O 1
ATOM 1405 N N . GLY A 1 180 ? 8.990 4.774 -28.759 1.00 87.12 180 GLY A N 1
ATOM 1406 C CA . GLY A 1 180 ? 8.336 3.516 -28.398 1.00 87.12 180 GLY A CA 1
ATOM 1407 C C . GLY A 1 180 ? 8.932 2.887 -27.140 1.00 87.12 180 GLY A C 1
ATOM 1408 O O . GLY A 1 180 ? 8.197 2.488 -26.240 1.00 87.12 180 GLY A O 1
ATOM 1409 N N . THR A 1 181 ? 10.257 2.911 -26.994 1.00 89.06 181 THR A N 1
ATOM 1410 C CA . THR A 1 181 ? 10.937 2.366 -25.803 1.00 89.06 181 THR A CA 1
ATOM 1411 C C . THR A 1 181 ? 10.670 3.202 -24.563 1.00 89.06 181 THR A C 1
ATOM 1413 O O . THR A 1 181 ? 10.291 2.672 -23.519 1.00 89.06 181 THR A O 1
ATOM 1416 N N . ALA A 1 182 ? 10.817 4.524 -24.676 1.00 91.19 182 ALA A N 1
ATOM 1417 C CA . ALA A 1 182 ? 10.485 5.436 -23.589 1.00 91.19 182 ALA A CA 1
ATOM 1418 C C . ALA A 1 182 ? 9.003 5.301 -23.194 1.00 91.19 182 ALA A C 1
ATOM 1420 O O . ALA A 1 182 ? 8.682 5.223 -22.007 1.00 91.19 182 ALA A O 1
ATOM 1421 N N . SER A 1 183 ? 8.105 5.186 -24.178 1.00 93.69 183 SER A N 1
ATOM 1422 C CA . SER A 1 183 ? 6.676 4.953 -23.942 1.00 93.69 183 SER A CA 1
ATOM 1423 C C . SER A 1 183 ? 6.412 3.611 -23.262 1.00 93.69 183 SER A C 1
ATOM 1425 O O . SER A 1 183 ? 5.600 3.557 -22.344 1.00 93.69 183 SER A O 1
ATOM 1427 N N . PHE A 1 184 ? 7.121 2.544 -23.636 1.00 92.75 184 PHE A N 1
ATOM 1428 C CA . PHE A 1 184 ? 7.007 1.233 -22.998 1.00 92.75 184 PHE A CA 1
ATOM 1429 C C . PHE A 1 184 ? 7.451 1.264 -21.530 1.00 92.75 184 PHE A C 1
ATOM 1431 O O . PHE A 1 184 ? 6.748 0.757 -20.653 1.00 92.75 184 PHE A O 1
ATOM 1438 N N . VAL A 1 185 ? 8.571 1.924 -21.223 1.00 95.00 185 VAL A N 1
ATOM 1439 C CA . VAL A 1 185 ? 9.028 2.107 -19.835 1.00 95.00 185 VAL A CA 1
ATOM 1440 C C . VAL A 1 185 ? 7.994 2.898 -19.026 1.00 95.00 185 VAL A C 1
ATOM 1442 O O . VAL A 1 185 ? 7.621 2.500 -17.922 1.00 95.00 185 VAL A O 1
ATOM 1445 N N . LEU A 1 186 ? 7.452 3.982 -19.583 1.00 95.56 186 LEU A N 1
ATOM 1446 C CA . LEU A 1 186 ? 6.395 4.746 -18.918 1.00 95.56 186 LEU A CA 1
ATOM 1447 C C . LEU A 1 186 ? 5.114 3.922 -18.732 1.00 95.56 186 LEU A C 1
ATOM 1449 O O . LEU A 1 186 ? 4.498 3.981 -17.668 1.00 95.56 186 LEU A O 1
ATOM 1453 N N . LEU A 1 187 ? 4.729 3.121 -19.723 1.00 96.00 187 LEU A N 1
ATOM 1454 C CA . LEU A 1 187 ? 3.551 2.261 -19.670 1.00 96.00 187 LEU A CA 1
ATOM 1455 C C . LEU A 1 187 ? 3.700 1.164 -18.614 1.00 96.00 187 LEU A C 1
ATOM 1457 O O . LEU A 1 187 ? 2.783 0.950 -17.824 1.00 96.00 187 LEU A O 1
ATOM 1461 N N . THR A 1 188 ? 4.859 0.509 -18.534 1.00 96.62 188 THR A N 1
ATOM 1462 C CA . THR A 1 188 ? 5.147 -0.493 -17.492 1.00 96.62 188 THR A CA 1
ATOM 1463 C C . THR A 1 188 ? 5.148 0.130 -16.095 1.00 96.62 188 THR A C 1
ATOM 1465 O O . THR A 1 188 ? 4.616 -0.470 -15.155 1.00 96.62 188 THR A O 1
ATOM 1468 N N . MET A 1 189 ? 5.636 1.368 -15.947 1.00 96.38 189 MET A N 1
ATOM 1469 C CA . MET A 1 189 ? 5.557 2.127 -14.695 1.00 96.38 189 MET A CA 1
ATOM 1470 C C . MET A 1 189 ? 4.108 2.482 -14.320 1.00 96.38 189 MET A C 1
ATOM 1472 O O . MET A 1 189 ? 3.700 2.298 -13.170 1.00 96.38 189 MET A O 1
ATOM 1476 N N . GLN A 1 190 ? 3.305 2.953 -15.279 1.00 96.25 190 GLN A N 1
ATOM 1477 C CA . GLN A 1 190 ? 1.885 3.265 -15.077 1.00 96.25 190 GLN A CA 1
ATOM 1478 C C . GLN A 1 190 ? 1.071 2.014 -14.728 1.00 96.25 190 GLN A C 1
ATOM 1480 O O . GLN A 1 190 ? 0.269 2.041 -13.793 1.00 96.25 190 GLN A O 1
ATOM 1485 N N . PHE A 1 191 ? 1.311 0.909 -15.432 1.00 96.00 191 PHE A N 1
ATOM 1486 C CA . PHE A 1 191 ? 0.688 -0.383 -15.168 1.00 96.00 191 PHE A CA 1
ATOM 1487 C C . PHE A 1 191 ? 1.046 -0.901 -13.773 1.00 96.00 191 PHE A C 1
ATOM 1489 O O . PHE A 1 191 ? 0.153 -1.254 -13.003 1.00 96.00 191 PHE A O 1
ATOM 1496 N N . THR A 1 192 ? 2.331 -0.852 -13.408 1.00 96.44 192 THR A N 1
ATOM 1497 C CA . THR A 1 192 ? 2.801 -1.213 -12.064 1.00 96.44 192 THR A CA 1
ATOM 1498 C C . THR A 1 192 ? 2.082 -0.390 -11.005 1.00 96.44 192 THR A C 1
ATOM 1500 O O . THR A 1 192 ? 1.508 -0.953 -10.076 1.00 96.44 192 THR A O 1
ATOM 1503 N N . ARG A 1 193 ? 2.024 0.937 -11.167 1.00 94.38 193 ARG A N 1
ATOM 1504 C CA . ARG A 1 193 ? 1.304 1.819 -10.242 1.00 94.38 193 ARG A CA 1
ATOM 1505 C C . ARG A 1 193 ? -0.168 1.425 -10.104 1.00 94.38 193 ARG A C 1
ATOM 1507 O O . ARG A 1 193 ? -0.676 1.415 -8.987 1.00 94.38 193 ARG A O 1
ATOM 1514 N N . ASN A 1 194 ? -0.841 1.096 -11.204 1.00 94.50 194 ASN A N 1
ATOM 1515 C CA . ASN A 1 194 ? -2.245 0.689 -11.177 1.00 94.50 194 ASN A CA 1
ATOM 1516 C C . ASN A 1 194 ? -2.443 -0.632 -10.409 1.00 94.50 194 ASN A C 1
ATOM 1518 O O . ASN A 1 194 ? -3.312 -0.713 -9.544 1.00 94.50 194 ASN A O 1
ATOM 1522 N N . LEU A 1 195 ? -1.577 -1.628 -10.635 1.00 94.50 195 LEU A N 1
ATOM 1523 C CA . LEU A 1 195 ? -1.596 -2.884 -9.877 1.00 94.50 195 LEU A CA 1
ATOM 1524 C C . LEU A 1 195 ? -1.291 -2.688 -8.387 1.00 94.50 195 LEU A C 1
ATOM 1526 O O . LEU A 1 195 ? -1.866 -3.376 -7.551 1.00 94.50 195 LEU A O 1
ATOM 1530 N N . MET A 1 196 ? -0.402 -1.754 -8.031 1.00 93.38 196 MET A N 1
ATOM 1531 C CA . MET A 1 196 ? -0.119 -1.434 -6.626 1.00 93.38 196 MET A CA 1
ATOM 1532 C C . MET A 1 196 ? -1.347 -0.828 -5.932 1.00 93.38 196 MET A C 1
ATOM 1534 O O . MET A 1 196 ? -1.624 -1.169 -4.785 1.00 93.38 196 MET A O 1
ATOM 1538 N N . VAL A 1 197 ? -2.094 0.037 -6.627 1.00 91.62 197 VAL A N 1
ATOM 1539 C CA . VAL A 1 197 ? -3.341 0.625 -6.110 1.00 91.62 197 VAL A CA 1
ATOM 1540 C C . VAL A 1 197 ? -4.443 -0.430 -5.995 1.00 91.62 197 VAL A C 1
ATOM 1542 O O . VAL A 1 197 ? -5.181 -0.420 -5.015 1.00 91.62 197 VAL A O 1
ATOM 1545 N N . SER A 1 198 ? -4.545 -1.368 -6.942 1.00 91.31 198 SER A N 1
ATOM 1546 C CA . SER A 1 198 ? -5.608 -2.384 -6.929 1.00 91.31 198 SER A CA 1
ATOM 1547 C C . SER A 1 198 ? -5.493 -3.383 -5.775 1.00 91.31 198 SER A C 1
ATOM 1549 O O . SER A 1 198 ? -6.508 -3.901 -5.322 1.00 91.31 198 SER A O 1
ATOM 1551 N N . ILE A 1 199 ? -4.280 -3.642 -5.280 1.00 93.38 199 ILE A N 1
ATOM 1552 C CA . ILE A 1 199 ? -4.040 -4.499 -4.106 1.00 93.38 199 ILE A CA 1
ATOM 1553 C C . ILE A 1 199 ? -3.985 -3.717 -2.786 1.00 93.38 199 ILE A C 1
ATOM 1555 O O . ILE A 1 199 ? -3.530 -4.265 -1.783 1.00 93.38 199 ILE A O 1
ATOM 1559 N N . ASP A 1 200 ? -4.382 -2.441 -2.803 1.00 90.56 200 ASP A N 1
ATOM 1560 C CA . ASP A 1 200 ? -4.279 -1.506 -1.676 1.00 90.56 200 ASP A CA 1
ATOM 1561 C C . ASP A 1 200 ? -2.877 -1.491 -1.038 1.00 90.56 200 ASP A C 1
ATOM 1563 O O . ASP A 1 200 ? -2.692 -1.375 0.180 1.00 90.56 200 ASP A O 1
ATOM 1567 N N . MET A 1 201 ? -1.835 -1.641 -1.869 1.00 89.06 201 MET A N 1
ATOM 1568 C CA . MET A 1 201 ? -0.478 -1.574 -1.359 1.00 89.06 201 MET A CA 1
ATOM 1569 C C . MET A 1 201 ? -0.192 -0.135 -0.969 1.00 89.06 201 MET A C 1
ATOM 1571 O O . MET A 1 201 ? -0.126 0.770 -1.803 1.00 89.06 201 MET A O 1
ATOM 1575 N N . GLN A 1 202 ? -0.007 0.047 0.333 1.00 84.50 202 GLN A N 1
ATOM 1576 C CA . GLN A 1 202 ? 0.192 1.352 0.927 1.00 84.50 202 GLN A CA 1
ATOM 1577 C C . GLN A 1 202 ? 1.352 2.082 0.231 1.00 84.50 202 GLN A C 1
ATOM 1579 O O . GLN A 1 202 ? 2.479 1.569 0.208 1.00 84.50 202 GLN A O 1
ATOM 1584 N N . PRO A 1 203 ? 1.111 3.277 -0.339 1.00 83.94 203 PRO A N 1
ATOM 1585 C CA . PRO A 1 203 ? 2.163 4.038 -0.989 1.00 83.94 203 PRO A CA 1
ATOM 1586 C C . PRO A 1 203 ? 3.255 4.399 0.022 1.00 83.94 203 PRO A C 1
ATOM 1588 O O . PRO A 1 203 ? 3.026 4.454 1.235 1.00 83.94 203 PRO A O 1
ATOM 1591 N N . TRP A 1 204 ? 4.456 4.708 -0.477 1.00 84.75 204 TRP A N 1
ATOM 1592 C CA . TRP A 1 204 ? 5.594 5.136 0.350 1.00 84.75 204 TRP A CA 1
ATOM 1593 C C . TRP A 1 204 ? 5.219 6.223 1.373 1.00 84.75 204 TRP A C 1
ATOM 1595 O O . TRP A 1 204 ? 5.678 6.211 2.516 1.00 84.75 204 TRP A O 1
ATOM 1605 N N . THR A 1 205 ? 4.315 7.125 0.991 1.00 87.69 205 THR A N 1
ATOM 1606 C CA . THR A 1 205 ? 3.776 8.181 1.852 1.00 87.69 205 THR A CA 1
ATOM 1607 C C . THR A 1 205 ? 3.072 7.638 3.099 1.00 87.69 205 THR A C 1
ATOM 1609 O O . THR A 1 205 ? 3.320 8.146 4.192 1.00 87.69 205 THR A O 1
ATOM 1612 N N . SER A 1 206 ? 2.253 6.590 2.988 1.00 89.12 206 SER A N 1
ATOM 1613 C CA . SER A 1 206 ? 1.591 5.938 4.129 1.00 89.12 206 SER A CA 1
ATOM 1614 C C . SER A 1 206 ? 2.591 5.267 5.070 1.00 89.12 206 SER A C 1
ATOM 1616 O O . SER A 1 206 ? 2.464 5.365 6.297 1.00 89.12 206 SER A O 1
ATOM 1618 N N . ARG A 1 207 ? 3.636 4.636 4.514 1.00 89.75 207 ARG A N 1
ATOM 1619 C CA . ARG A 1 207 ? 4.731 4.053 5.306 1.00 89.75 207 ARG A CA 1
ATOM 1620 C C . ARG A 1 207 ? 5.473 5.134 6.090 1.00 89.75 207 ARG A C 1
ATOM 1622 O O . ARG A 1 207 ? 5.689 4.983 7.290 1.00 89.75 207 ARG A O 1
ATOM 1629 N N . MET A 1 208 ? 5.783 6.252 5.439 1.00 91.75 208 MET A N 1
ATOM 1630 C CA . MET A 1 208 ? 6.428 7.399 6.076 1.00 91.75 208 MET A CA 1
ATOM 1631 C C . MET A 1 208 ? 5.555 8.018 7.180 1.00 91.75 208 MET A C 1
ATOM 1633 O O . MET A 1 208 ? 6.060 8.354 8.251 1.00 91.75 208 MET A O 1
ATOM 1637 N N . ARG A 1 209 ? 4.236 8.134 6.964 1.00 92.56 209 ARG A N 1
ATOM 1638 C CA . ARG A 1 209 ? 3.290 8.601 7.996 1.00 92.56 209 ARG A CA 1
ATOM 1639 C C . ARG A 1 209 ? 3.280 7.682 9.211 1.00 92.56 209 ARG A C 1
ATOM 1641 O O . ARG A 1 209 ? 3.344 8.177 10.329 1.00 92.56 209 ARG A O 1
ATOM 1648 N N . SER A 1 210 ? 3.252 6.370 8.994 1.00 94.00 210 SER A N 1
ATOM 1649 C CA . SER A 1 210 ? 3.265 5.384 10.082 1.00 94.00 210 SER A CA 1
ATOM 1650 C C . SER A 1 210 ? 4.567 5.441 10.882 1.00 94.00 210 SER A C 1
ATOM 1652 O O . SER A 1 210 ? 4.532 5.480 12.106 1.00 94.00 210 SER A O 1
ATOM 1654 N N . TYR A 1 211 ? 5.708 5.570 10.204 1.00 95.38 2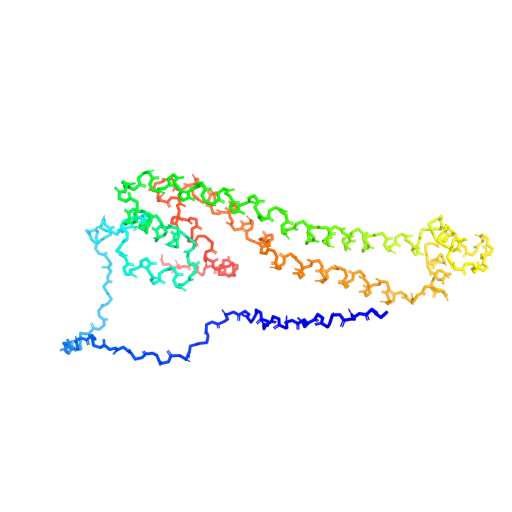11 TYR A N 1
ATOM 1655 C CA . TYR A 1 211 ? 7.002 5.741 10.865 1.00 95.38 211 TYR A CA 1
ATOM 1656 C C . TYR A 1 211 ? 7.059 7.011 11.731 1.00 95.38 211 TYR A C 1
ATOM 1658 O O . TYR A 1 211 ? 7.483 6.974 12.885 1.00 95.38 211 TYR A O 1
ATOM 1666 N N . ARG A 1 212 ? 6.571 8.142 11.209 1.00 95.12 212 ARG A N 1
ATOM 1667 C CA . ARG A 1 212 ? 6.478 9.398 11.973 1.00 95.12 212 ARG A CA 1
ATOM 1668 C C . ARG A 1 212 ? 5.520 9.292 13.156 1.00 95.12 212 ARG A C 1
ATOM 1670 O O . ARG A 1 212 ? 5.806 9.836 14.219 1.00 95.12 212 ARG A O 1
ATOM 1677 N N . ALA A 1 213 ? 4.394 8.614 12.962 1.00 96.50 213 ALA A N 1
ATOM 1678 C CA . ALA A 1 213 ? 3.410 8.356 14.001 1.00 96.50 213 ALA A CA 1
ATOM 1679 C C . ALA A 1 213 ? 4.019 7.537 15.152 1.00 96.50 213 ALA A C 1
ATOM 1681 O O . ALA A 1 213 ? 3.800 7.855 16.318 1.00 96.50 213 ALA A O 1
ATOM 1682 N N . ASP A 1 214 ? 4.850 6.547 14.824 1.00 97.12 214 ASP A N 1
ATOM 1683 C CA . ASP A 1 214 ? 5.560 5.719 15.800 1.00 97.12 214 ASP A CA 1
ATOM 1684 C C . ASP A 1 214 ? 6.613 6.496 16.578 1.00 97.12 214 ASP A C 1
ATOM 1686 O O . ASP A 1 214 ? 6.668 6.384 17.802 1.00 97.12 214 ASP A O 1
ATOM 1690 N N . GLN A 1 215 ? 7.399 7.329 15.895 1.00 97.56 215 GLN A N 1
ATOM 1691 C CA . GLN A 1 215 ? 8.346 8.215 16.567 1.00 97.56 215 GLN A CA 1
ATOM 1692 C C . GLN A 1 215 ? 7.649 9.197 17.516 1.00 97.56 215 GLN A C 1
ATOM 1694 O O . GLN A 1 215 ? 8.113 9.401 18.636 1.00 97.56 215 GLN A O 1
ATOM 1699 N N . LEU A 1 216 ? 6.524 9.792 17.099 1.00 96.81 216 LEU A N 1
ATOM 1700 C CA . LEU A 1 216 ? 5.787 10.720 17.957 1.00 96.81 216 LEU A CA 1
ATOM 1701 C C . LEU A 1 216 ? 5.215 10.007 19.186 1.00 96.81 216 LEU A C 1
ATOM 1703 O O . LEU A 1 216 ? 5.348 10.511 20.298 1.00 96.81 216 LEU A O 1
ATOM 1707 N N . ALA A 1 217 ? 4.632 8.824 18.999 1.00 97.75 217 ALA A N 1
ATOM 1708 C CA . ALA A 1 217 ? 4.123 8.024 20.105 1.00 97.75 217 ALA A CA 1
ATOM 1709 C C . ALA A 1 217 ? 5.228 7.604 21.087 1.00 97.75 217 ALA A C 1
ATOM 1711 O O . ALA A 1 217 ? 4.994 7.594 22.290 1.00 97.75 217 ALA A O 1
ATOM 1712 N N . ALA A 1 218 ? 6.433 7.300 20.595 1.00 97.88 218 ALA A N 1
ATOM 1713 C CA . ALA A 1 218 ? 7.579 6.995 21.451 1.00 97.88 218 ALA A CA 1
ATOM 1714 C C . ALA A 1 218 ? 8.053 8.215 22.260 1.00 97.88 218 ALA A C 1
ATOM 1716 O O . ALA A 1 218 ? 8.498 8.065 23.394 1.00 97.88 218 ALA A O 1
ATOM 1717 N N . LYS A 1 219 ? 7.941 9.424 21.695 1.00 98.25 219 LYS A N 1
ATOM 1718 C CA . LYS A 1 219 ? 8.342 10.673 22.358 1.00 98.25 219 LYS A CA 1
ATOM 1719 C C . LYS A 1 219 ? 7.348 11.144 23.425 1.00 98.25 219 LYS A C 1
ATOM 1721 O O . LYS A 1 219 ? 7.762 11.800 24.375 1.00 98.25 219 LYS A O 1
ATOM 1726 N N . TYR A 1 220 ? 6.063 10.822 23.275 1.00 97.94 220 TYR A N 1
ATOM 1727 C CA . TYR A 1 220 ? 5.004 11.230 24.202 1.00 97.94 220 TYR A CA 1
ATOM 1728 C C . TYR A 1 220 ? 4.243 10.018 24.772 1.00 97.94 220 TYR A C 1
ATOM 1730 O O . TYR A 1 220 ? 3.059 9.836 24.467 1.00 97.94 220 TYR A O 1
ATOM 1738 N N . PRO A 1 221 ? 4.899 9.182 25.601 1.00 97.75 221 PRO A N 1
ATOM 1739 C CA . PRO A 1 221 ? 4.311 7.946 26.118 1.00 97.75 221 PRO A CA 1
ATOM 1740 C C . PRO A 1 221 ? 3.148 8.170 27.097 1.00 97.75 221 PRO A C 1
ATOM 1742 O O . PRO A 1 221 ? 2.406 7.234 27.375 1.00 97.75 221 PRO A O 1
ATOM 1745 N N . GLN A 1 222 ? 2.971 9.388 27.621 1.00 97.69 222 GLN A N 1
ATOM 1746 C CA . GLN A 1 222 ? 1.886 9.732 28.543 1.00 97.69 222 GLN A CA 1
ATOM 1747 C C . GLN A 1 222 ? 0.494 9.754 27.891 1.00 97.69 222 GLN A C 1
ATOM 1749 O O . GLN A 1 222 ? -0.508 9.726 28.600 1.00 97.69 222 GLN A O 1
ATOM 1754 N N . TYR A 1 223 ? 0.415 9.826 26.560 1.00 97.06 223 TYR A N 1
ATOM 1755 C CA . TYR A 1 223 ? -0.853 9.813 25.832 1.00 97.06 223 TYR A CA 1
ATOM 1756 C C . TYR A 1 223 ? -1.112 8.448 25.200 1.00 97.06 223 TYR A C 1
ATOM 1758 O O . TYR A 1 223 ? -0.200 7.659 24.951 1.00 97.06 223 TYR A O 1
ATOM 1766 N N . ASN A 1 224 ? -2.376 8.184 24.870 1.00 95.12 224 ASN A N 1
ATOM 1767 C CA . ASN A 1 224 ? -2.741 6.963 24.170 1.00 95.12 224 ASN A CA 1
ATOM 1768 C C . ASN A 1 224 ? -2.053 6.909 22.790 1.00 95.12 224 ASN A C 1
ATOM 1770 O O . ASN A 1 224 ? -2.274 7.755 21.917 1.00 95.12 224 ASN A O 1
ATOM 1774 N N . ARG A 1 225 ? -1.231 5.872 22.591 1.00 96.19 225 ARG A N 1
ATOM 1775 C CA . ARG A 1 225 ? -0.459 5.639 21.363 1.00 96.19 225 ARG A CA 1
ATOM 1776 C C . ARG A 1 225 ? -1.329 5.570 20.108 1.00 96.19 225 ARG A C 1
ATOM 1778 O O . ARG A 1 225 ? -0.880 6.019 19.055 1.00 96.19 225 ARG A O 1
ATOM 1785 N N . ASN A 1 226 ? -2.536 5.014 20.193 1.00 93.31 226 ASN A N 1
ATOM 1786 C CA . ASN A 1 226 ? -3.426 4.873 19.039 1.00 93.31 226 ASN A CA 1
ATOM 1787 C C . ASN A 1 226 ? -3.959 6.240 18.601 1.00 93.31 226 ASN A C 1
ATOM 1789 O O . ASN A 1 226 ? -3.811 6.600 17.438 1.00 93.31 226 ASN A O 1
ATOM 1793 N N . ILE A 1 227 ? -4.421 7.053 19.555 1.00 94.88 227 ILE A N 1
ATOM 1794 C CA . ILE A 1 227 ? -4.910 8.414 19.291 1.00 94.88 227 ILE A CA 1
ATOM 1795 C C . ILE A 1 227 ? -3.804 9.280 18.672 1.00 94.88 227 ILE A C 1
ATOM 1797 O O . ILE A 1 227 ? -4.027 9.953 17.666 1.00 94.88 227 ILE A O 1
ATOM 1801 N N . LEU A 1 228 ? -2.582 9.225 19.220 1.00 96.00 228 LEU A N 1
ATOM 1802 C CA . LEU A 1 228 ? -1.438 9.944 18.648 1.00 96.00 228 LEU A CA 1
ATOM 1803 C C . LEU A 1 228 ? -1.116 9.481 17.225 1.00 96.00 228 LEU A C 1
ATOM 1805 O O . LEU A 1 228 ? -0.813 10.304 16.357 1.00 96.00 228 LEU A O 1
ATOM 1809 N N . ARG A 1 229 ? -1.175 8.170 16.970 1.00 95.69 229 ARG A N 1
ATOM 1810 C CA . ARG A 1 229 ? -0.920 7.628 15.636 1.00 95.69 229 ARG A CA 1
ATOM 1811 C C . ARG A 1 229 ? -1.960 8.104 14.630 1.00 95.69 229 ARG A C 1
ATOM 1813 O O . ARG A 1 229 ? -1.580 8.516 13.533 1.00 95.69 229 ARG A O 1
ATOM 1820 N N . ASP A 1 230 ? -3.231 8.086 15.000 1.00 92.94 230 ASP A N 1
ATOM 1821 C CA . ASP A 1 230 ? -4.330 8.502 14.129 1.00 92.94 230 ASP A CA 1
ATOM 1822 C C . ASP A 1 230 ? -4.293 10.007 13.862 1.00 92.94 230 ASP A C 1
ATOM 1824 O O . ASP A 1 230 ? -4.435 10.436 12.714 1.00 92.94 230 ASP A O 1
ATOM 1828 N N . PHE A 1 231 ? -3.960 10.810 14.874 1.00 94.75 231 PHE A N 1
ATOM 1829 C CA . PHE A 1 231 ? -3.709 12.241 14.712 1.00 94.75 231 PHE A CA 1
ATOM 1830 C C . PHE A 1 231 ? -2.594 12.523 13.691 1.00 94.75 231 PHE A C 1
ATOM 1832 O O . PHE A 1 231 ? -2.749 13.350 12.793 1.00 94.75 231 PHE A O 1
ATOM 1839 N N . VAL A 1 232 ? -1.467 11.807 13.761 1.00 94.88 232 VAL A N 1
ATOM 1840 C CA . VAL A 1 232 ? -0.359 11.998 12.805 1.00 94.88 232 VAL A CA 1
ATOM 1841 C C . VAL A 1 232 ? -0.723 11.527 11.400 1.00 94.88 232 VAL A C 1
ATOM 1843 O O . VAL A 1 232 ? -0.282 12.130 10.420 1.00 94.88 232 VAL A O 1
ATOM 1846 N N . LYS A 1 233 ? -1.512 10.457 11.281 1.00 92.56 233 LYS A N 1
ATOM 1847 C CA . LYS A 1 233 ? -1.945 9.925 9.983 1.00 92.56 233 LYS A CA 1
ATOM 1848 C C . LYS A 1 233 ? -2.942 10.845 9.274 1.00 92.56 233 LYS A C 1
ATOM 1850 O O . LYS A 1 233 ? -2.894 10.907 8.040 1.00 92.56 233 LYS A O 1
ATOM 1855 N N . THR A 1 234 ? -3.797 11.5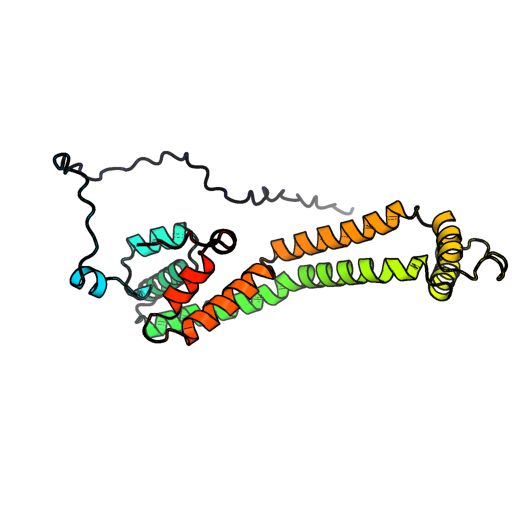42 10.028 1.00 91.69 234 THR A N 1
ATOM 1856 C CA . THR A 1 234 ? -4.798 12.491 9.507 1.00 91.69 234 THR A CA 1
ATOM 1857 C C . THR A 1 234 ? -4.236 13.892 9.265 1.00 91.69 234 THR A C 1
ATOM 1859 O O . THR A 1 234 ? -4.744 14.601 8.398 1.00 91.69 234 THR A O 1
ATOM 1862 N N . ALA A 1 235 ? -3.161 14.284 9.956 1.00 90.56 235 ALA A N 1
ATOM 1863 C CA . ALA A 1 235 ? -2.556 15.602 9.792 1.00 90.56 235 ALA A CA 1
ATOM 1864 C C . ALA A 1 235 ? -2.080 15.865 8.340 1.00 90.56 235 ALA A C 1
ATOM 1866 O O . ALA A 1 235 ? -1.319 15.063 7.778 1.00 90.56 235 ALA A O 1
ATOM 1867 N N . PRO A 1 236 ? -2.459 17.005 7.723 1.00 84.88 236 PRO A N 1
ATOM 1868 C CA . PRO A 1 236 ? -2.022 17.352 6.376 1.00 84.88 236 PRO A CA 1
ATOM 1869 C C . PRO A 1 236 ? -0.514 17.623 6.342 1.00 84.88 236 PRO A C 1
ATOM 1871 O O . PRO A 1 236 ? 0.057 18.256 7.231 1.00 84.88 236 PRO A O 1
ATOM 1874 N N . PHE A 1 237 ? 0.152 17.160 5.282 1.00 78.62 237 PHE A N 1
ATOM 1875 C CA . PHE A 1 237 ? 1.602 17.322 5.140 1.00 78.62 237 PHE A CA 1
ATOM 1876 C C . PHE A 1 237 ? 2.003 18.783 4.861 1.00 78.62 237 PHE A C 1
ATOM 1878 O O . PHE A 1 237 ? 3.009 19.254 5.384 1.00 78.62 237 PHE A O 1
ATOM 1885 N N . ALA A 1 238 ? 1.195 19.506 4.076 1.00 70.56 238 ALA A N 1
ATOM 1886 C CA . ALA A 1 238 ? 1.504 20.852 3.585 1.00 70.56 238 ALA A CA 1
ATOM 1887 C C . ALA A 1 238 ? 1.476 21.942 4.671 1.00 70.56 238 ALA A C 1
ATOM 1889 O O . ALA A 1 238 ? 2.246 22.896 4.600 1.00 70.56 238 ALA A O 1
ATOM 1890 N N . GLN A 1 239 ? 0.658 21.773 5.715 1.00 69.94 239 GLN A N 1
ATOM 1891 C CA . GLN A 1 239 ? 0.466 22.778 6.771 1.00 69.94 239 GLN A CA 1
ATOM 1892 C C . GLN A 1 239 ? 1.722 23.016 7.634 1.00 69.94 239 GLN A C 1
ATOM 1894 O O . GLN A 1 239 ? 1.726 23.906 8.471 1.00 69.94 239 GLN A O 1
ATOM 1899 N N . ARG A 1 240 ? 2.794 22.233 7.443 1.00 60.09 240 ARG A N 1
ATOM 1900 C CA . ARG A 1 240 ? 4.057 22.365 8.190 1.00 60.09 240 ARG A CA 1
ATOM 1901 C C . ARG A 1 240 ? 5.193 23.028 7.409 1.00 60.09 240 ARG A C 1
ATOM 1903 O O . ARG A 1 240 ? 6.213 23.334 8.012 1.00 60.09 240 ARG A O 1
ATOM 1910 N N . LEU A 1 241 ? 5.050 23.197 6.091 1.00 66.62 241 LEU A N 1
ATOM 1911 C CA . LEU A 1 241 ? 6.060 23.863 5.254 1.00 66.62 241 LEU A CA 1
ATOM 1912 C C . LEU A 1 241 ? 5.835 25.375 5.179 1.00 66.62 241 LEU A C 1
ATOM 1914 O O . LEU A 1 241 ? 6.793 26.128 5.043 1.00 66.62 241 LEU A O 1
ATOM 1918 N N . GLY A 1 242 ? 4.584 25.819 5.315 1.00 59.59 242 GLY A N 1
ATOM 1919 C CA . GLY A 1 242 ? 4.299 27.197 5.690 1.00 59.59 242 GLY A CA 1
ATOM 1920 C C . GLY A 1 242 ? 4.574 27.313 7.177 1.00 59.59 242 GLY A C 1
ATOM 1921 O O . GLY A 1 242 ? 3.748 26.860 7.966 1.00 59.59 242 GLY A O 1
ATOM 1922 N N . GLY A 1 243 ? 5.758 27.814 7.545 1.00 57.62 243 GLY A N 1
ATOM 1923 C CA . GLY A 1 243 ? 6.102 28.090 8.936 1.00 57.62 243 GLY A CA 1
ATOM 1924 C C . GLY A 1 243 ? 4.916 28.764 9.606 1.00 57.62 243 GLY A C 1
ATOM 1925 O O . GLY A 1 243 ? 4.356 29.713 9.056 1.00 57.62 243 GLY A O 1
ATOM 1926 N N . THR A 1 244 ? 4.477 28.222 10.740 1.00 59.72 244 THR A N 1
ATOM 1927 C CA . THR A 1 244 ? 3.536 28.934 11.597 1.00 59.72 244 THR A CA 1
ATOM 1928 C C . THR A 1 244 ? 4.117 30.330 11.777 1.00 59.72 244 THR A C 1
ATOM 1930 O O . THR A 1 244 ? 5.248 30.402 12.264 1.00 59.72 244 THR A O 1
ATOM 1933 N N . PRO A 1 245 ? 3.439 31.406 11.332 1.00 58.69 245 PRO A N 1
ATOM 1934 C CA . PRO A 1 245 ? 3.854 32.740 11.717 1.00 58.69 245 PRO A CA 1
ATOM 1935 C C . PRO A 1 245 ? 3.822 32.704 13.234 1.00 58.69 245 PRO A C 1
ATOM 1937 O O . PRO A 1 245 ? 2.758 32.507 13.828 1.00 58.69 245 PRO A O 1
ATOM 1940 N N . GLU A 1 246 ? 5.006 32.693 13.841 1.00 60.34 246 GLU A N 1
ATOM 1941 C CA . GLU A 1 246 ? 5.122 32.693 15.281 1.00 60.34 246 GLU A CA 1
ATOM 1942 C C . GLU A 1 246 ? 4.270 33.855 15.762 1.00 60.34 246 GLU A C 1
ATOM 1944 O O . GLU A 1 246 ? 4.394 34.983 15.277 1.00 60.34 246 GLU A O 1
ATOM 1949 N N . ALA A 1 247 ? 3.333 33.531 16.648 1.00 53.47 247 ALA A N 1
ATOM 1950 C CA . ALA A 1 247 ? 2.649 34.506 17.457 1.00 53.47 247 ALA A CA 1
ATOM 1951 C C . ALA A 1 247 ? 3.736 35.233 18.256 1.00 53.47 247 ALA A C 1
ATOM 1953 O O . ALA A 1 247 ? 4.148 34.790 19.323 1.00 53.47 247 ALA A O 1
ATOM 1954 N N . SER A 1 248 ? 4.260 36.306 17.670 1.00 46.56 248 SER A N 1
ATOM 1955 C CA . SER A 1 248 ? 5.021 37.335 18.349 1.00 46.56 248 SER A CA 1
ATOM 1956 C C . SER A 1 248 ? 4.042 38.061 19.264 1.00 46.56 248 SER A C 1
ATOM 1958 O O . SER A 1 248 ? 3.356 38.996 18.843 1.00 46.56 248 SER A O 1
ATOM 1960 N N . SER A 1 249 ? 3.926 37.564 20.486 1.00 51.28 249 SER A N 1
ATOM 1961 C CA . SER A 1 249 ? 3.263 38.217 21.613 1.00 51.28 249 SER A CA 1
ATOM 1962 C C . SER A 1 249 ? 4.144 38.071 22.834 1.00 51.28 249 SER A C 1
ATOM 1964 O O . SER A 1 249 ? 4.534 36.911 23.098 1.00 51.28 249 SER A O 1
#